Protein AF-A0A7C2LFP8-F1 (afdb_monomer_lite)

pLDDT: mean 80.82, std 14.02, range [36.81, 97.44]

Radius of gyration: 18.95 Å; chains: 1; bounding box: 45×58×47 Å

Secondary structure (DSSP, 8-state):
-EEEEEEEEETTEEEEEEEEEE-TTTHHHHHHHHHHHSSEEHHHHHHHEEEEEHHHH--S-GGGG-SS-EEESSHHHHHHHHHHHHHHHS-GGGHHHHHHHHHHHHHHHHHHHHHTTPPPPTT---------EETTEES-HHHHHHHHHSEEEEEETTEEEEE-SSEEEEEEEETTEEEEEEEEEEESSS-HHHHHHHHHTTT--HHHHHHHHHHHHHHHHHTT-HHHHHHHHHHHHHHHTT-

Sequence (243 aa):
MKAAFVELRGRECSRSWHIVAVDDARWPRFKRVARRWGSVPYRLAEESGILLKWSDVSRAPLWACADGPMLFESVRELAEWVEERLRRIYRPTNAWRVASRMRTLGKELSKLVYVYGEPPFPGAEYDPVLVEHYNGRWRYDWCRQALSKGRLIARRGLVEVYELRGSHAILLRSEGAPSWGTAYFILKAAEPTDIAKQVGGRGLDLHSFQAAVSSGARALRSAGRPSLAERLERLAAAVAILA

Structure (mmCIF, N/CA/C/O backbone):
data_AF-A0A7C2LFP8-F1
#
_entry.id   AF-A0A7C2LFP8-F1
#
loop_
_atom_site.group_PDB
_atom_site.id
_atom_site.type_symbol
_atom_site.label_atom_id
_atom_site.label_alt_id
_atom_site.label_comp_id
_atom_site.label_asym_id
_atom_site.label_entity_id
_atom_site.label_seq_id
_atom_site.pdbx_PDB_ins_code
_atom_site.Cartn_x
_atom_site.Cartn_y
_atom_site.Cartn_z
_atom_site.occupancy
_atom_site.B_iso_or_equiv
_atom_site.auth_seq_id
_atom_site.auth_comp_id
_atom_site.auth_asym_id
_atom_site.auth_atom_id
_atom_site.pdbx_PDB_model_num
ATOM 1 N N . MET A 1 1 ? 4.103 0.880 9.979 1.00 82.19 1 MET A N 1
ATOM 2 C CA . MET A 1 1 ? 2.706 0.431 9.820 1.00 82.19 1 MET A CA 1
ATOM 3 C C . MET A 1 1 ? 2.465 -0.834 10.614 1.00 82.19 1 MET A C 1
ATOM 5 O O . MET A 1 1 ? 3.279 -1.753 10.598 1.00 82.19 1 MET A O 1
ATOM 9 N N . LYS A 1 2 ? 1.323 -0.881 11.297 1.00 90.19 2 LYS A N 1
ATOM 10 C CA . LYS A 1 2 ? 0.878 -2.025 12.099 1.00 90.19 2 LYS A CA 1
ATOM 11 C C . LYS A 1 2 ? -0.090 -2.873 11.294 1.00 90.19 2 LYS A C 1
ATOM 13 O O . LYS A 1 2 ? -0.621 -2.417 10.280 1.00 90.19 2 LYS A O 1
ATOM 18 N N . ALA A 1 3 ? -0.329 -4.102 11.724 1.00 91.19 3 ALA A N 1
ATOM 19 C CA . ALA A 1 3 ? -1.224 -4.990 11.003 1.00 91.19 3 ALA A CA 1
ATOM 20 C C . ALA A 1 3 ? -2.144 -5.744 11.950 1.00 91.19 3 ALA A C 1
ATOM 22 O O . ALA A 1 3 ? -1.833 -5.964 13.118 1.00 91.19 3 ALA A O 1
ATOM 23 N N . ALA A 1 4 ? -3.304 -6.134 11.446 1.00 94.00 4 ALA A N 1
ATOM 24 C CA . ALA A 1 4 ? -4.264 -6.897 12.211 1.00 94.00 4 ALA A CA 1
ATOM 25 C C . ALA A 1 4 ? -5.015 -7.876 11.313 1.00 94.00 4 ALA A C 1
ATOM 27 O O . ALA A 1 4 ? -5.310 -7.561 10.163 1.00 94.00 4 ALA A O 1
ATOM 28 N N . PHE A 1 5 ? -5.356 -9.040 11.856 1.00 94.38 5 PHE A N 1
ATOM 29 C CA . PHE A 1 5 ? -6.318 -9.962 11.267 1.00 94.38 5 PHE A CA 1
ATOM 30 C C . PHE A 1 5 ? -7.547 -10.013 12.175 1.00 94.38 5 PHE A C 1
ATOM 32 O O . PHE A 1 5 ? -7.475 -10.502 13.304 1.00 94.38 5 PHE A O 1
ATOM 39 N N . VAL A 1 6 ? -8.653 -9.420 11.720 1.00 94.75 6 VAL A N 1
ATOM 40 C CA . VAL A 1 6 ? -9.819 -9.126 12.567 1.00 94.75 6 VAL A CA 1
ATOM 41 C C . VAL A 1 6 ? -11.136 -9.397 11.859 1.00 94.75 6 VAL A C 1
ATOM 43 O O . VAL A 1 6 ? -11.253 -9.254 10.642 1.00 94.75 6 VAL A O 1
ATOM 46 N N . GLU A 1 7 ? -12.159 -9.724 12.640 1.00 94.00 7 GLU A N 1
ATOM 47 C CA . GLU A 1 7 ? -13.542 -9.684 12.176 1.00 94.00 7 GLU A CA 1
ATOM 48 C C . GLU A 1 7 ? -14.025 -8.225 12.105 1.00 94.00 7 GLU A C 1
ATOM 50 O O . GLU A 1 7 ? -13.957 -7.486 13.097 1.00 94.00 7 GLU A O 1
ATOM 55 N N . LEU A 1 8 ? -14.548 -7.817 10.944 1.00 92.75 8 LEU A N 1
ATOM 56 C CA . LEU A 1 8 ? -15.231 -6.533 10.781 1.00 92.75 8 LEU A CA 1
ATOM 57 C C . LEU A 1 8 ? -16.746 -6.676 10.950 1.00 92.75 8 LEU A C 1
ATOM 59 O O . LEU A 1 8 ? -17.346 -7.669 10.529 1.00 92.75 8 LEU A O 1
ATOM 63 N N . ARG A 1 9 ? -17.370 -5.655 11.550 1.00 88.00 9 ARG A N 1
ATOM 64 C CA . ARG A 1 9 ? -18.827 -5.563 11.754 1.00 88.00 9 ARG A CA 1
ATOM 65 C C . ARG A 1 9 ? -19.364 -4.198 11.319 1.00 88.00 9 ARG A C 1
ATOM 67 O O . ARG A 1 9 ? -18.728 -3.178 11.568 1.00 88.00 9 ARG A O 1
ATOM 74 N N . GLY A 1 10 ? -20.547 -4.161 10.713 1.00 81.62 10 GLY A N 1
ATOM 75 C CA . GLY A 1 10 ? -21.217 -2.920 10.309 1.00 81.62 10 GLY A CA 1
ATOM 76 C C . GLY A 1 10 ? -22.402 -3.193 9.389 1.00 81.62 10 GLY A C 1
ATOM 77 O O . GLY A 1 10 ? -22.590 -4.326 8.953 1.00 81.62 10 GLY A O 1
ATOM 78 N N . ARG A 1 11 ? -23.199 -2.166 9.072 1.00 74.94 11 ARG A N 1
ATOM 79 C CA . ARG A 1 11 ? -24.269 -2.298 8.061 1.00 74.94 11 ARG A CA 1
ATOM 80 C C . ARG A 1 11 ? -23.681 -2.481 6.660 1.00 74.94 11 ARG A C 1
ATOM 82 O O . ARG A 1 11 ? -24.285 -3.121 5.813 1.00 74.94 11 ARG A O 1
ATOM 89 N N . GLU A 1 12 ? -22.483 -1.946 6.460 1.00 74.69 12 GLU A N 1
ATOM 90 C CA . GLU A 1 12 ? -21.719 -1.938 5.217 1.00 74.69 12 GLU A CA 1
ATOM 91 C C . GLU A 1 12 ? -20.950 -3.253 4.971 1.00 74.69 12 GLU A C 1
ATOM 93 O O . GLU A 1 12 ? -20.389 -3.451 3.898 1.00 74.69 12 GLU A O 1
ATOM 98 N N . CYS A 1 13 ? -20.909 -4.165 5.952 1.00 68.44 13 CYS A N 1
ATOM 99 C CA . CYS A 1 13 ? -20.119 -5.393 5.886 1.00 68.44 13 CYS A CA 1
ATOM 100 C C . CYS A 1 13 ? -20.804 -6.537 6.647 1.00 68.44 13 CYS A C 1
ATOM 102 O O . CYS A 1 13 ? -20.888 -6.516 7.877 1.00 68.44 13 CYS A O 1
ATOM 104 N N . SER A 1 14 ? -21.207 -7.596 5.933 1.00 70.38 14 SER A N 1
ATOM 105 C CA . SER A 1 14 ? -21.519 -8.887 6.562 1.00 70.38 14 SER A CA 1
ATOM 106 C C . SER A 1 14 ? -20.301 -9.366 7.357 1.00 70.38 14 SER A C 1
ATOM 108 O O . SER A 1 14 ? -19.183 -9.245 6.847 1.00 70.38 14 SER A O 1
ATOM 110 N N . ARG A 1 15 ? -20.495 -9.915 8.566 1.00 78.19 15 ARG A N 1
ATOM 111 C CA . ARG A 1 15 ? -19.412 -10.448 9.419 1.00 78.19 15 ARG A CA 1
ATOM 112 C C . ARG A 1 15 ? -18.373 -11.204 8.588 1.00 78.19 15 ARG A C 1
ATOM 114 O O . ARG A 1 15 ? -18.675 -12.244 8.006 1.00 78.19 15 ARG A O 1
ATOM 121 N N . SER A 1 16 ? -17.174 -10.639 8.470 1.00 87.81 16 SER A N 1
ATOM 122 C CA . SER A 1 16 ? -16.111 -11.220 7.652 1.00 87.81 16 SER A CA 1
ATOM 123 C C . SER A 1 16 ? -14.725 -10.807 8.127 1.00 87.81 16 SER A C 1
ATOM 125 O O . SER A 1 16 ? -14.520 -9.738 8.711 1.00 87.81 16 SER A O 1
ATOM 127 N N . TRP A 1 17 ? -13.771 -11.702 7.887 1.00 91.81 17 TRP A N 1
ATOM 128 C CA . TRP A 1 17 ? -12.396 -11.573 8.344 1.00 91.81 17 TRP A CA 1
ATOM 129 C C . TRP A 1 17 ? -11.554 -10.791 7.354 1.00 91.81 17 TRP A C 1
ATOM 131 O O . TRP A 1 17 ? -11.583 -11.050 6.147 1.00 91.81 17 TRP A O 1
ATOM 141 N N . HIS A 1 18 ? -10.797 -9.846 7.892 1.00 92.00 18 HIS A N 1
ATOM 142 C CA . HIS A 1 18 ? -9.991 -8.926 7.120 1.00 92.00 18 HIS A CA 1
ATOM 143 C C . HIS A 1 18 ? -8.575 -8.852 7.657 1.00 92.00 18 HIS A C 1
ATOM 145 O O . HIS A 1 18 ? -8.349 -8.879 8.867 1.00 92.00 18 HIS A O 1
ATOM 151 N N . ILE A 1 19 ? -7.642 -8.678 6.732 1.00 90.62 19 ILE A N 1
ATOM 152 C CA . ILE A 1 19 ? -6.352 -8.080 7.028 1.00 90.62 19 ILE A CA 1
ATOM 153 C C . ILE A 1 19 ? -6.541 -6.565 6.996 1.00 90.62 19 ILE A C 1
ATOM 155 O O . ILE A 1 19 ? -7.068 -6.016 6.028 1.00 90.62 19 ILE A O 1
ATOM 159 N N . VAL A 1 20 ? -6.105 -5.897 8.056 1.00 90.50 20 VAL A N 1
ATOM 160 C CA . VAL A 1 20 ? -6.108 -4.441 8.165 1.00 90.50 20 VAL A CA 1
ATOM 161 C C . VAL A 1 20 ? -4.684 -3.979 8.384 1.00 90.50 20 VAL A C 1
ATOM 163 O O . VAL A 1 20 ? -4.057 -4.339 9.379 1.00 90.50 20 VAL A O 1
ATOM 166 N N . ALA A 1 21 ? -4.182 -3.163 7.469 1.00 87.81 21 ALA A N 1
ATOM 167 C CA . ALA A 1 21 ? -2.892 -2.515 7.617 1.00 87.81 21 ALA A CA 1
ATOM 168 C C . ALA A 1 21 ? -3.138 -1.101 8.165 1.00 87.81 21 ALA A C 1
ATOM 170 O O . ALA A 1 21 ? -3.719 -0.255 7.484 1.00 87.81 21 ALA A O 1
ATOM 171 N N . VAL A 1 22 ? -2.786 -0.888 9.433 1.00 88.81 22 VAL A N 1
ATOM 172 C CA . VAL A 1 22 ? -3.196 0.257 10.255 1.00 88.81 22 VAL A CA 1
ATOM 173 C C . VAL A 1 22 ? -2.069 1.280 10.347 1.00 88.81 22 VAL A C 1
ATOM 175 O O . VAL A 1 22 ? -0.913 0.938 10.615 1.00 88.81 22 VAL A O 1
ATOM 178 N N . ASP A 1 23 ? -2.422 2.551 10.170 1.00 84.94 23 ASP A N 1
ATOM 179 C CA . ASP A 1 23 ? -1.502 3.660 10.408 1.00 84.94 23 ASP A CA 1
ATOM 180 C C . ASP A 1 23 ? -1.085 3.711 11.891 1.00 84.94 23 ASP A C 1
ATOM 182 O O . ASP A 1 23 ? -1.933 3.620 12.783 1.00 84.94 23 ASP A O 1
ATOM 186 N N . ASP A 1 24 ? 0.210 3.897 12.167 1.00 85.94 24 ASP A N 1
ATOM 187 C CA . ASP A 1 24 ? 0.744 3.923 13.537 1.00 85.94 24 ASP A CA 1
ATOM 188 C C . ASP A 1 24 ? 0.039 4.952 14.444 1.00 85.94 24 ASP A C 1
ATOM 190 O O . ASP A 1 24 ? -0.202 4.671 15.616 1.00 85.94 24 ASP A O 1
ATOM 194 N N . ALA A 1 25 ? -0.366 6.111 13.911 1.00 88.12 25 ALA A N 1
ATOM 195 C CA . ALA A 1 25 ? -1.084 7.140 14.665 1.00 88.12 25 ALA A CA 1
ATOM 196 C C . ALA A 1 25 ? -2.493 6.683 15.076 1.00 88.12 25 ALA A C 1
ATOM 198 O O . ALA A 1 25 ? -3.032 7.115 16.095 1.00 88.12 25 ALA A O 1
ATOM 199 N N . ARG A 1 26 ? -3.100 5.782 14.296 1.00 91.50 26 ARG A N 1
ATOM 200 C CA . ARG A 1 26 ? -4.442 5.235 14.546 1.00 91.50 26 ARG A CA 1
ATOM 201 C C . ARG A 1 26 ? -4.398 3.899 15.296 1.00 91.50 26 ARG A C 1
ATOM 203 O O . ARG A 1 26 ? -5.435 3.455 15.803 1.00 91.50 26 ARG A O 1
ATOM 210 N N . TRP A 1 27 ? -3.217 3.289 15.432 1.00 94.56 27 TRP A N 1
ATOM 211 C CA . TRP A 1 27 ? -3.016 1.997 16.088 1.00 94.56 27 TRP A CA 1
ATOM 212 C C . TRP A 1 27 ? -3.504 1.939 17.540 1.00 94.56 27 TRP A C 1
ATOM 214 O O . TRP A 1 27 ? -4.234 0.997 17.857 1.00 94.56 27 TRP A O 1
ATOM 224 N N . PRO A 1 28 ? -3.220 2.919 18.429 1.00 96.25 28 PRO A N 1
ATOM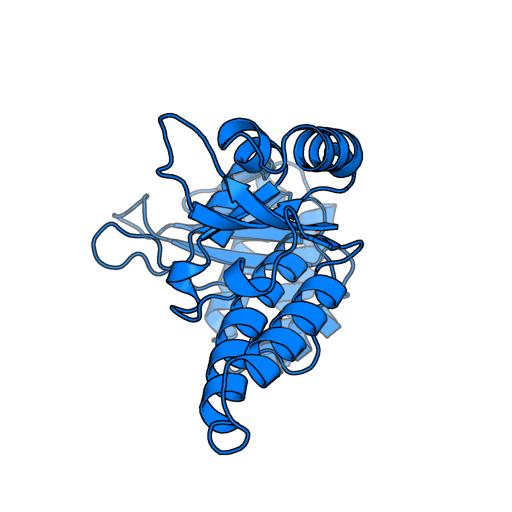 225 C CA . PRO A 1 28 ? -3.638 2.822 19.830 1.00 96.25 28 PRO A CA 1
ATOM 226 C C . PRO A 1 28 ? -5.159 2.715 19.996 1.00 96.25 28 PRO A C 1
ATOM 228 O O . PRO A 1 28 ? -5.654 1.901 20.782 1.00 96.25 28 PRO A O 1
ATOM 231 N N . ARG A 1 29 ? -5.918 3.502 19.220 1.00 96.12 29 ARG A N 1
ATOM 232 C CA . ARG A 1 29 ? -7.388 3.464 19.221 1.00 96.12 29 ARG A CA 1
ATOM 233 C C . ARG A 1 29 ? -7.902 2.155 18.628 1.00 96.12 29 ARG A C 1
ATOM 235 O O . ARG A 1 29 ? -8.769 1.525 19.231 1.00 96.12 29 ARG A O 1
ATOM 242 N N . PHE A 1 30 ? -7.350 1.737 17.489 1.00 96.69 30 PHE A N 1
ATOM 243 C CA . PHE A 1 30 ? -7.729 0.493 16.818 1.00 96.69 30 PHE A CA 1
ATOM 244 C C . PHE A 1 30 ? -7.527 -0.724 17.734 1.00 96.69 30 PHE A C 1
ATOM 246 O O . PHE A 1 30 ? -8.468 -1.476 17.984 1.00 96.69 30 PHE A O 1
ATOM 253 N N . LYS A 1 31 ? -6.330 -0.858 18.323 1.00 97.00 31 LYS A N 1
ATOM 254 C CA . LYS A 1 31 ? -5.946 -1.929 19.257 1.00 97.00 31 LYS A CA 1
ATOM 255 C C . LYS A 1 31 ? -6.870 -1.989 20.472 1.00 97.00 31 LYS A C 1
ATOM 257 O O . LYS A 1 31 ? -7.285 -3.076 20.870 1.00 97.00 31 LYS A O 1
ATOM 262 N N . ARG A 1 32 ? -7.239 -0.833 21.039 1.00 96.94 32 ARG A N 1
ATOM 263 C CA . ARG A 1 32 ? -8.169 -0.751 22.178 1.00 96.94 32 ARG A CA 1
ATOM 264 C C . ARG A 1 32 ? -9.561 -1.275 21.823 1.00 96.94 32 ARG A C 1
ATOM 266 O O . ARG A 1 32 ? -10.118 -2.059 22.587 1.00 96.94 32 ARG A O 1
ATOM 273 N N . VAL A 1 33 ? -10.117 -0.854 20.685 1.00 96.12 33 VAL A N 1
ATOM 274 C CA . VAL A 1 33 ? -11.457 -1.281 20.246 1.00 96.12 33 VAL A CA 1
ATOM 275 C C . VAL A 1 33 ? -11.470 -2.767 19.903 1.00 96.12 33 VAL A C 1
ATOM 277 O O . VAL A 1 33 ? -12.322 -3.488 20.417 1.00 96.12 33 VAL A O 1
ATOM 280 N N . ALA A 1 34 ? -10.485 -3.230 19.127 1.00 95.19 34 ALA A N 1
ATOM 281 C CA . ALA A 1 34 ? -10.348 -4.635 18.762 1.00 95.19 34 ALA A CA 1
ATOM 282 C C . ALA A 1 34 ? -10.331 -5.534 20.008 1.00 95.19 34 ALA A C 1
ATOM 284 O O . ALA A 1 34 ? -11.145 -6.446 20.122 1.00 95.19 34 ALA A O 1
ATOM 285 N N . ARG A 1 35 ? -9.476 -5.223 20.994 1.00 94.94 35 ARG A N 1
ATOM 286 C CA . ARG A 1 35 ? -9.385 -5.995 22.245 1.00 94.94 35 ARG A CA 1
ATOM 287 C C . ARG A 1 35 ? -10.673 -5.975 23.061 1.00 94.94 35 ARG A C 1
ATOM 289 O O . ARG A 1 35 ? -11.061 -7.005 23.593 1.00 94.94 35 ARG A O 1
ATOM 296 N N . ARG A 1 36 ? -11.335 -4.818 23.168 1.00 94.69 36 ARG A N 1
ATOM 297 C CA . ARG A 1 36 ? -12.545 -4.680 23.990 1.00 94.69 36 ARG A CA 1
ATOM 298 C C . ARG A 1 36 ? -13.720 -5.474 23.422 1.00 94.69 36 ARG A C 1
ATOM 300 O O . ARG A 1 36 ? -14.533 -5.969 24.192 1.00 94.69 36 ARG A O 1
ATOM 307 N N . TRP A 1 37 ? -13.868 -5.517 22.098 1.00 91.62 37 TRP A N 1
ATOM 308 C CA . TRP A 1 37 ? -15.088 -6.017 21.445 1.00 91.62 37 TRP A CA 1
ATOM 309 C C . TRP A 1 37 ? -14.897 -7.340 20.698 1.00 91.62 37 TRP A C 1
ATOM 311 O O . TRP A 1 37 ? -15.853 -7.848 20.108 1.00 91.62 37 TRP A O 1
ATOM 321 N N . GLY A 1 38 ? -13.670 -7.869 20.649 1.00 91.50 38 GLY A N 1
ATOM 322 C CA . GLY A 1 38 ? -13.330 -9.057 19.859 1.00 91.50 38 GLY A CA 1
ATOM 323 C C . GLY A 1 38 ? -13.520 -8.873 18.346 1.00 91.50 38 GLY A C 1
ATOM 324 O O . GLY A 1 38 ? -13.459 -9.835 17.591 1.00 91.50 38 GLY A O 1
ATOM 325 N N . SER A 1 39 ? -13.789 -7.646 17.897 1.00 92.81 39 SER A N 1
ATOM 326 C CA . SER A 1 39 ? -14.109 -7.271 16.518 1.00 92.81 39 SER A CA 1
ATOM 327 C C . SER A 1 39 ? -13.895 -5.767 16.332 1.00 92.81 39 SER A C 1
ATOM 329 O O . SER A 1 39 ? -13.715 -5.033 17.309 1.00 92.81 39 SER A O 1
ATOM 331 N N . VAL A 1 40 ? -13.909 -5.295 15.084 1.00 94.56 40 VAL A N 1
ATOM 332 C CA . VAL A 1 40 ? -13.715 -3.874 14.759 1.00 94.56 40 VAL A CA 1
ATOM 333 C C . VAL A 1 40 ? -14.877 -3.355 13.901 1.00 94.56 40 VAL A C 1
ATOM 335 O O . VAL A 1 40 ? -15.248 -4.000 12.919 1.00 94.56 40 VAL A O 1
ATOM 338 N N . PRO A 1 41 ? -15.469 -2.188 14.223 1.00 93.56 41 PRO A N 1
ATOM 339 C CA . PRO A 1 41 ? -16.432 -1.541 13.338 1.00 93.56 41 PRO A CA 1
ATOM 340 C C . PRO A 1 41 ? -15.815 -1.238 11.968 1.00 93.56 41 PRO A C 1
ATOM 342 O O . PRO A 1 41 ? -14.715 -0.691 11.908 1.00 93.56 41 PRO A O 1
ATOM 345 N N . TYR A 1 42 ? -16.531 -1.530 10.879 1.00 91.81 42 TYR A N 1
ATOM 346 C CA . TYR A 1 42 ? -16.030 -1.341 9.511 1.00 91.81 42 TYR A CA 1
ATOM 347 C C . TYR A 1 42 ? -15.500 0.081 9.286 1.00 91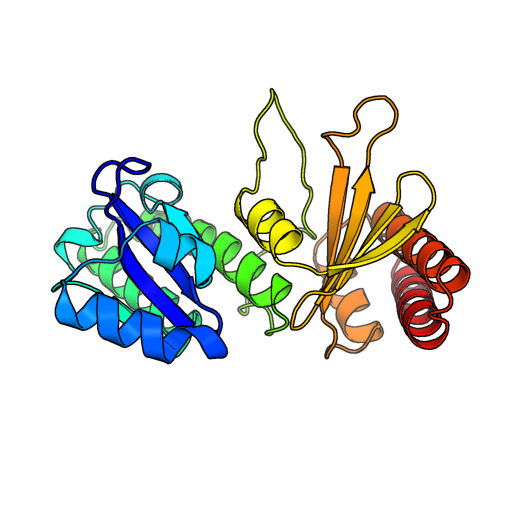.81 42 TYR A C 1
ATOM 349 O O . TYR A 1 42 ? -14.358 0.244 8.872 1.00 91.81 42 TYR A O 1
ATOM 357 N N . ARG A 1 43 ? -16.273 1.106 9.674 1.00 91.12 43 ARG A N 1
ATOM 358 C CA . ARG A 1 43 ? -15.861 2.515 9.547 1.00 91.12 43 ARG A CA 1
ATOM 359 C C . ARG A 1 43 ? -14.579 2.834 10.303 1.00 91.12 43 ARG A C 1
ATOM 361 O O . ARG A 1 43 ? -13.725 3.535 9.781 1.00 91.12 43 ARG A O 1
ATOM 368 N N . LEU A 1 44 ? -14.406 2.281 11.507 1.00 93.25 44 LEU A N 1
ATOM 369 C CA . LEU A 1 44 ? -13.162 2.470 12.252 1.00 93.25 44 LEU A CA 1
ATOM 370 C C . LEU A 1 44 ? -11.989 1.836 11.506 1.00 93.25 44 LEU A C 1
ATOM 372 O O . LEU A 1 44 ? -10.932 2.444 11.430 1.00 93.25 44 LEU A O 1
ATOM 376 N N . ALA A 1 45 ? -12.159 0.633 10.958 1.00 91.19 45 ALA A N 1
ATOM 377 C CA . ALA A 1 45 ? -11.102 -0.035 10.209 1.00 91.19 45 ALA A CA 1
ATOM 378 C C . ALA A 1 45 ? -10.752 0.725 8.917 1.00 91.19 45 ALA A C 1
ATOM 380 O O . ALA A 1 45 ? -9.573 0.955 8.645 1.00 91.19 45 ALA A O 1
ATOM 381 N N . GLU A 1 46 ? -11.768 1.168 8.176 1.00 88.62 46 GLU A N 1
ATOM 382 C CA . GLU A 1 46 ? -11.633 1.972 6.960 1.00 88.62 46 GLU A CA 1
ATOM 383 C C . GLU A 1 46 ? -10.949 3.309 7.243 1.00 88.62 46 GLU A C 1
ATOM 385 O O . GLU A 1 46 ? -10.055 3.720 6.512 1.00 88.62 46 GLU A O 1
ATOM 390 N N . GLU A 1 47 ? -11.290 3.975 8.341 1.00 89.31 47 GLU A N 1
ATOM 391 C CA . GLU A 1 47 ? -10.595 5.174 8.793 1.00 89.31 47 GLU A CA 1
ATOM 392 C C . GLU A 1 47 ? -9.149 4.852 9.204 1.00 89.31 47 GLU A C 1
ATOM 394 O O . GLU A 1 47 ? -8.217 5.575 8.852 1.00 89.31 47 GLU A O 1
ATOM 399 N N . SER A 1 48 ? -8.942 3.776 9.961 1.00 89.50 48 SER A N 1
ATOM 400 C CA . SER A 1 48 ? -7.658 3.403 10.560 1.00 89.50 48 SER A CA 1
ATOM 401 C C . SER A 1 48 ? -6.591 2.971 9.563 1.00 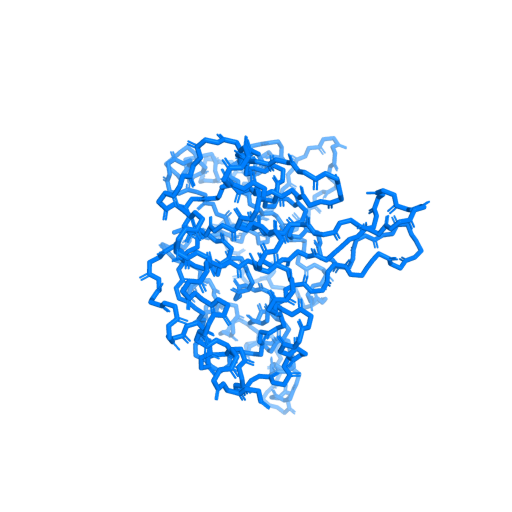89.50 48 SER A C 1
ATOM 403 O O . SER A 1 48 ? -5.403 3.136 9.847 1.00 89.50 48 SER A O 1
ATOM 405 N N . GLY A 1 49 ? -6.985 2.411 8.424 1.00 86.81 49 GLY A N 1
ATOM 406 C CA . GLY A 1 49 ? -6.040 1.726 7.559 1.00 86.81 49 GLY A CA 1
ATOM 407 C C . GLY A 1 49 ? -6.626 1.294 6.227 1.00 86.81 49 GLY A C 1
ATOM 408 O O . GLY A 1 49 ? -7.658 1.800 5.793 1.00 86.81 49 GLY A O 1
ATOM 409 N N . ILE A 1 50 ? -5.925 0.379 5.569 1.00 84.69 50 ILE A N 1
ATOM 410 C CA . ILE A 1 50 ? -6.370 -0.264 4.330 1.00 84.69 50 ILE A CA 1
ATOM 411 C C . ILE A 1 50 ? -6.858 -1.672 4.652 1.00 84.69 50 ILE A C 1
ATOM 413 O O . ILE A 1 50 ? -6.265 -2.365 5.483 1.00 84.69 50 ILE A O 1
ATOM 417 N N . LEU A 1 51 ? -7.942 -2.076 3.994 1.00 87.94 51 LEU A N 1
ATOM 418 C CA . LEU A 1 51 ? -8.669 -3.313 4.253 1.00 87.94 51 LEU A CA 1
ATOM 419 C C . LEU A 1 51 ? -8.487 -4.310 3.112 1.00 87.94 51 LEU A C 1
ATOM 421 O O . LEU A 1 51 ? -8.643 -3.951 1.944 1.00 87.94 51 LEU A O 1
ATOM 425 N N . LEU A 1 52 ? -8.231 -5.573 3.451 1.00 84.69 52 LEU A N 1
ATOM 426 C CA . LEU A 1 52 ? -8.363 -6.723 2.554 1.00 84.69 52 LEU A CA 1
ATOM 427 C C . LEU A 1 52 ? -9.237 -7.766 3.171 1.00 84.69 52 LEU A C 1
ATOM 429 O O . LEU A 1 52 ? -8.952 -8.273 4.256 1.00 84.69 52 LEU A O 1
ATOM 433 N N . LYS A 1 53 ? -10.261 -8.142 2.427 1.00 87.25 53 LYS A N 1
ATOM 434 C CA . LYS A 1 53 ? -11.084 -9.268 2.797 1.00 87.25 53 LYS A CA 1
ATOM 435 C C . LYS A 1 53 ? -10.288 -10.544 2.567 1.00 87.25 53 LYS A C 1
ATOM 437 O O . LYS A 1 53 ? -9.771 -10.794 1.483 1.00 87.25 53 LYS A O 1
ATOM 442 N N . TRP A 1 54 ? -10.196 -11.382 3.593 1.00 87.38 54 TRP A N 1
ATOM 443 C CA . TRP A 1 54 ? -9.387 -12.599 3.529 1.00 87.38 54 TRP A CA 1
ATOM 444 C C . TRP A 1 54 ? -9.803 -13.538 2.390 1.00 87.38 54 TRP A C 1
ATOM 446 O O . TRP A 1 54 ? -8.951 -14.160 1.757 1.00 87.38 54 TRP A O 1
ATOM 456 N N . SER A 1 55 ? -11.103 -13.579 2.082 1.00 85.62 55 SER A N 1
ATOM 457 C CA . SER A 1 55 ? -11.653 -14.381 0.986 1.00 85.62 55 SER A CA 1
ATOM 458 C C . SER A 1 55 ? -11.071 -14.045 -0.385 1.00 85.62 55 SER A C 1
ATOM 460 O O . SER A 1 55 ? -11.116 -14.897 -1.271 1.00 85.62 55 SER A O 1
ATOM 462 N N . ASP A 1 56 ? -10.530 -12.839 -0.552 1.00 79.06 56 ASP A N 1
ATOM 463 C CA . ASP A 1 56 ? -9.953 -12.378 -1.814 1.00 79.06 56 ASP A CA 1
ATOM 464 C C . ASP A 1 56 ? -8.545 -12.963 -2.015 1.00 79.06 56 ASP A C 1
ATOM 466 O O . ASP A 1 56 ? -8.086 -13.133 -3.141 1.00 79.06 56 ASP A O 1
ATOM 470 N N . VAL A 1 57 ? -7.885 -13.369 -0.924 1.00 77.50 57 VAL A N 1
ATOM 471 C CA . VAL A 1 57 ? -6.584 -14.058 -0.938 1.00 77.50 57 VAL A CA 1
ATOM 472 C C . VAL A 1 57 ? -6.761 -15.575 -0.912 1.00 77.50 57 VAL A C 1
ATOM 474 O O . VAL A 1 57 ? -6.088 -16.327 -1.632 1.00 77.50 57 VAL A O 1
ATOM 477 N N . SER A 1 58 ? -7.639 -16.061 -0.033 1.00 80.31 58 SER A N 1
ATOM 478 C CA . SER A 1 58 ? -7.749 -17.482 0.273 1.00 80.31 58 SER A CA 1
ATOM 479 C C . SER A 1 58 ? -9.111 -17.848 0.856 1.00 80.31 58 SER A C 1
ATOM 481 O O . SER A 1 58 ? -9.681 -17.139 1.678 1.00 80.31 58 SER A O 1
ATOM 483 N N . ARG A 1 59 ? -9.595 -19.041 0.497 1.00 83.25 59 ARG A N 1
ATOM 484 C CA . ARG A 1 59 ? -10.751 -19.676 1.151 1.00 83.25 59 ARG A CA 1
ATOM 485 C C . ARG A 1 59 ? -10.368 -20.491 2.391 1.00 83.25 59 ARG A C 1
ATOM 487 O O . ARG A 1 59 ? -11.245 -21.070 3.022 1.00 83.25 59 ARG A O 1
ATOM 494 N N . ALA A 1 60 ? -9.077 -20.574 2.727 1.00 83.75 60 ALA A N 1
ATOM 495 C CA . ALA A 1 60 ? -8.628 -21.293 3.917 1.00 83.75 60 ALA A CA 1
ATOM 496 C C . ALA A 1 60 ? -9.271 -20.685 5.176 1.00 83.75 60 ALA A C 1
ATOM 498 O O . ALA A 1 60 ? -9.322 -19.456 5.281 1.00 83.75 60 ALA A O 1
ATOM 499 N N . PRO A 1 61 ? -9.725 -21.494 6.144 1.00 86.69 61 PRO A N 1
ATOM 500 C CA . PRO A 1 61 ? -10.385 -21.002 7.347 1.00 86.69 61 PRO A CA 1
ATOM 501 C C . PRO A 1 61 ? -9.362 -20.474 8.360 1.00 86.69 61 PRO A C 1
ATOM 503 O O . PRO A 1 61 ? -9.256 -20.978 9.469 1.00 86.69 61 PRO A O 1
ATOM 506 N N . LEU A 1 62 ? -8.586 -19.452 7.990 1.00 85.81 62 LEU A N 1
ATOM 507 C CA . LEU A 1 62 ? -7.566 -18.853 8.860 1.00 85.81 62 LEU A CA 1
ATOM 508 C C . LEU A 1 62 ? -8.165 -18.348 10.185 1.00 85.81 62 LEU A C 1
ATOM 510 O O . LEU A 1 62 ? -7.518 -18.388 11.224 1.00 85.81 62 LEU A O 1
ATOM 514 N N . TRP A 1 63 ? -9.435 -17.940 10.140 1.00 84.50 63 TRP A N 1
ATOM 515 C CA . TRP A 1 63 ? -10.246 -17.572 11.298 1.00 84.50 63 TRP A CA 1
ATOM 516 C C . TRP A 1 63 ? -10.411 -18.696 12.324 1.00 84.50 63 TRP A C 1
ATOM 518 O O . TRP A 1 63 ? -10.545 -18.405 13.503 1.00 84.50 63 TRP A O 1
ATOM 528 N N . ALA A 1 64 ? -10.360 -19.967 11.913 1.00 84.69 64 ALA A N 1
ATOM 529 C CA . ALA A 1 64 ? -10.432 -21.102 12.836 1.00 84.69 64 ALA A CA 1
ATOM 530 C C . ALA A 1 64 ? -9.155 -21.241 13.679 1.00 84.69 64 ALA A C 1
ATOM 532 O O . ALA A 1 64 ? -9.127 -21.988 14.649 1.00 84.69 64 ALA A O 1
ATOM 533 N N . CYS A 1 65 ? -8.088 -20.536 13.297 1.00 81.88 65 CYS A N 1
ATOM 534 C CA . CYS A 1 65 ? -6.835 -20.466 14.036 1.00 81.88 65 CYS A CA 1
ATOM 535 C C . CYS A 1 65 ? -6.674 -19.158 14.824 1.00 81.88 65 CYS A C 1
ATOM 537 O O . CYS A 1 65 ? -5.594 -18.931 15.372 1.00 81.88 65 CYS A O 1
ATOM 539 N N . ALA A 1 66 ? -7.681 -18.279 14.812 1.00 81.75 66 ALA A N 1
ATOM 540 C CA . ALA A 1 66 ? -7.637 -16.979 15.463 1.00 81.75 66 ALA A CA 1
ATOM 541 C C . ALA A 1 66 ? -8.452 -17.005 16.763 1.00 81.75 66 ALA A C 1
ATOM 543 O O . ALA A 1 66 ? -9.670 -17.173 16.733 1.00 81.75 66 ALA A O 1
ATOM 544 N N . ASP A 1 67 ? -7.792 -16.755 17.893 1.00 81.25 67 ASP A N 1
ATOM 545 C CA . ASP A 1 67 ? -8.435 -16.618 19.205 1.00 81.25 67 ASP A CA 1
ATOM 546 C C . ASP A 1 67 ? -8.875 -15.160 19.426 1.00 81.25 67 ASP A C 1
ATOM 548 O O . ASP A 1 67 ? -8.412 -14.449 20.319 1.00 81.25 67 ASP A O 1
ATOM 552 N N . GLY A 1 68 ? -9.748 -14.686 18.533 1.00 87.50 68 GLY A N 1
ATOM 553 C CA . GLY A 1 68 ? -10.166 -13.287 18.449 1.00 87.50 68 GLY A CA 1
ATOM 554 C C . GLY A 1 68 ? -9.277 -12.432 17.530 1.00 87.50 68 GLY A C 1
ATOM 555 O O . GLY A 1 68 ? -8.664 -12.947 16.593 1.00 87.50 68 GLY A O 1
ATOM 556 N N . PRO A 1 69 ? -9.249 -11.100 17.728 1.00 92.75 69 PRO A N 1
ATOM 557 C CA . PRO A 1 69 ? -8.438 -10.184 16.931 1.00 92.75 69 PRO A CA 1
ATOM 558 C C . PRO A 1 69 ? -6.941 -10.454 17.081 1.00 92.75 69 PRO A C 1
ATOM 560 O O . PRO A 1 69 ? -6.372 -10.260 18.156 1.00 92.75 69 PRO A O 1
ATOM 563 N N . MET A 1 70 ? -6.287 -10.803 15.978 1.00 96.06 70 MET A N 1
ATOM 564 C CA . MET A 1 70 ? -4.837 -10.966 15.942 1.00 96.06 70 MET A CA 1
ATOM 565 C C . MET A 1 70 ? -4.201 -9.621 15.598 1.00 96.06 70 MET A C 1
ATOM 567 O O . MET A 1 70 ? -4.523 -9.026 14.569 1.00 96.06 70 MET A O 1
ATOM 571 N N . LEU A 1 71 ? -3.334 -9.114 16.472 1.00 95.75 71 LEU A N 1
ATOM 572 C CA . LEU A 1 71 ? -2.753 -7.774 16.381 1.00 95.75 71 LEU A CA 1
ATOM 573 C C . LEU A 1 71 ? -1.231 -7.885 16.312 1.00 95.75 71 LEU A C 1
ATOM 575 O O . LEU A 1 71 ? -0.630 -8.486 17.197 1.00 95.75 71 LEU A O 1
ATOM 579 N N . PHE A 1 72 ? -0.633 -7.271 15.298 1.00 93.81 72 PHE A N 1
ATOM 580 C CA . PHE A 1 72 ? 0.780 -7.414 14.962 1.00 93.81 72 PHE A CA 1
ATOM 581 C C . PHE A 1 72 ? 1.467 -6.054 14.968 1.00 93.81 72 PHE A C 1
ATOM 583 O O . PHE A 1 72 ? 0.911 -5.049 14.503 1.00 93.81 72 PHE A O 1
ATOM 590 N N . GLU A 1 73 ? 2.692 -6.015 15.486 1.00 91.31 73 GLU A N 1
ATOM 591 C CA . GLU A 1 73 ? 3.473 -4.786 15.566 1.00 91.31 73 GLU A CA 1
ATOM 592 C C . GLU A 1 73 ? 4.146 -4.434 14.229 1.00 91.31 73 GLU A C 1
ATOM 594 O O . GLU A 1 73 ? 4.689 -3.335 14.085 1.00 91.31 73 GLU A O 1
ATOM 599 N N . SER A 1 74 ? 4.021 -5.304 13.225 1.00 86.12 74 SER A N 1
ATOM 600 C CA . SER A 1 74 ? 4.413 -5.056 11.841 1.00 86.12 74 SER A CA 1
ATOM 601 C C . SER A 1 74 ? 3.588 -5.887 10.848 1.00 86.12 74 SER A C 1
ATOM 603 O O . SER A 1 74 ? 2.993 -6.910 11.191 1.00 86.12 74 SER A O 1
ATOM 605 N N . VAL A 1 75 ? 3.574 -5.472 9.577 1.00 80.94 75 VAL A N 1
ATOM 606 C CA . VAL A 1 75 ? 2.996 -6.276 8.479 1.00 80.94 75 VAL A CA 1
ATOM 607 C C . VAL A 1 75 ? 3.773 -7.585 8.274 1.00 80.94 75 VAL A C 1
ATOM 609 O O . VAL A 1 75 ? 3.204 -8.582 7.831 1.00 80.94 75 VAL A O 1
ATOM 612 N N . ARG A 1 76 ? 5.064 -7.601 8.627 1.00 78.56 76 ARG A N 1
ATOM 613 C CA . ARG A 1 76 ? 5.921 -8.790 8.560 1.00 78.56 76 ARG A CA 1
ATOM 614 C C . ARG A 1 76 ? 5.486 -9.865 9.545 1.00 78.56 76 ARG A C 1
ATOM 616 O O . ARG A 1 76 ? 5.262 -10.991 9.120 1.00 78.56 76 ARG A O 1
ATOM 623 N N . GLU A 1 77 ? 5.276 -9.498 10.804 1.00 87.81 77 GLU A N 1
ATOM 624 C CA . GLU A 1 77 ? 4.770 -10.425 11.824 1.00 87.81 77 GLU A CA 1
ATOM 625 C C . GLU A 1 77 ? 3.420 -11.038 11.426 1.00 87.81 77 GLU A C 1
ATOM 627 O O . GLU A 1 77 ? 3.199 -12.233 11.614 1.00 87.81 77 GLU A O 1
ATOM 632 N N . LEU A 1 78 ? 2.521 -10.245 10.823 1.00 88.81 78 LEU A N 1
ATOM 633 C CA . LEU A 1 78 ? 1.276 -10.775 10.260 1.00 88.81 78 LEU A CA 1
ATOM 634 C C . LEU A 1 78 ? 1.570 -11.829 9.184 1.00 88.81 78 LEU A C 1
ATOM 636 O O . LEU A 1 78 ? 0.962 -12.895 9.205 1.00 88.81 78 LEU A O 1
ATOM 640 N N . ALA A 1 79 ? 2.452 -11.532 8.226 1.00 82.94 79 ALA A N 1
ATOM 641 C CA . ALA A 1 79 ? 2.763 -12.444 7.126 1.00 82.94 79 ALA A CA 1
ATOM 642 C C . ALA A 1 79 ? 3.341 -13.775 7.634 1.00 82.94 79 ALA A C 1
ATOM 644 O O . ALA A 1 79 ? 2.890 -14.836 7.202 1.00 82.94 79 ALA A O 1
ATOM 645 N N . GLU A 1 80 ? 4.272 -13.711 8.588 1.00 84.56 80 GLU A N 1
ATOM 646 C CA . GLU A 1 80 ? 4.870 -14.876 9.249 1.00 84.56 80 GLU A CA 1
ATOM 647 C C . GLU A 1 80 ? 3.808 -15.709 9.979 1.00 84.56 80 GLU A C 1
ATOM 649 O O . GLU A 1 80 ? 3.739 -16.928 9.806 1.00 84.56 80 GLU A O 1
ATOM 654 N N . TRP A 1 81 ? 2.911 -15.055 10.725 1.00 90.31 81 TRP A N 1
ATOM 655 C CA . TRP A 1 81 ? 1.803 -15.736 11.390 1.00 90.31 81 TRP A CA 1
ATOM 656 C C . TRP A 1 81 ? 0.850 -16.402 10.390 1.00 90.31 81 TRP A C 1
ATOM 658 O O . TRP A 1 81 ? 0.469 -17.558 10.577 1.00 90.31 81 TRP A O 1
ATOM 668 N N . VAL A 1 82 ? 0.474 -15.715 9.304 1.00 88.19 82 VAL A N 1
ATOM 669 C CA . VAL A 1 82 ? -0.401 -16.294 8.272 1.00 88.19 82 VAL A CA 1
ATOM 670 C C . VAL A 1 82 ? 0.260 -17.515 7.637 1.00 88.19 82 VAL A C 1
ATOM 672 O O . VAL A 1 82 ? -0.403 -18.540 7.472 1.00 88.19 82 VAL A O 1
ATOM 675 N N . GLU A 1 83 ? 1.551 -17.440 7.311 1.00 84.50 83 GLU A N 1
ATOM 676 C CA . GLU A 1 83 ? 2.299 -18.570 6.762 1.00 84.50 83 GLU A CA 1
ATOM 677 C C . GLU A 1 83 ? 2.261 -19.777 7.694 1.00 84.50 83 GLU A C 1
ATOM 679 O O . GLU A 1 83 ? 1.902 -20.882 7.274 1.00 84.50 83 GLU A O 1
ATOM 684 N N . GLU A 1 84 ? 2.575 -19.555 8.969 1.00 87.62 84 GLU A N 1
ATOM 685 C CA . GLU A 1 84 ? 2.554 -20.589 9.992 1.00 87.62 84 GLU A CA 1
ATOM 686 C C . GLU A 1 84 ? 1.172 -21.255 10.079 1.00 87.62 84 GLU A C 1
ATOM 688 O O . GLU A 1 84 ? 1.064 -22.485 10.074 1.00 87.62 84 GLU A O 1
ATOM 693 N N . ARG A 1 85 ? 0.086 -20.469 10.098 1.00 89.31 85 ARG A N 1
ATOM 694 C CA . ARG A 1 85 ? -1.281 -21.014 10.168 1.00 89.31 85 ARG A CA 1
ATOM 695 C C . ARG A 1 85 ? -1.693 -21.733 8.896 1.00 89.31 85 ARG A C 1
ATOM 697 O O . ARG A 1 85 ? -2.298 -22.799 8.986 1.00 89.31 85 ARG A O 1
ATOM 704 N N . LEU A 1 86 ? -1.327 -21.232 7.719 1.00 85.00 86 LEU A N 1
ATOM 705 C CA . LEU A 1 86 ? -1.584 -21.936 6.464 1.00 85.00 86 LEU A CA 1
ATOM 706 C C . LEU A 1 86 ? -0.859 -23.285 6.409 1.00 85.00 86 LEU A C 1
ATOM 708 O O . LEU A 1 86 ? -1.460 -24.255 5.949 1.00 85.00 86 LEU A O 1
ATOM 712 N N . ARG A 1 87 ? 0.376 -23.379 6.920 1.00 83.19 87 ARG A N 1
ATOM 713 C CA . ARG A 1 87 ? 1.108 -24.655 7.043 1.00 83.19 87 ARG A CA 1
ATOM 714 C C . ARG A 1 87 ? 0.441 -25.639 8.005 1.00 83.19 87 ARG A C 1
ATOM 716 O O . ARG A 1 87 ? 0.576 -26.838 7.811 1.00 83.19 87 ARG A O 1
ATOM 723 N N . ARG A 1 88 ? -0.276 -25.156 9.025 1.00 83.75 88 ARG A N 1
ATOM 724 C CA . ARG A 1 88 ? -1.065 -26.013 9.930 1.00 83.75 88 ARG A CA 1
ATOM 725 C C . ARG A 1 88 ? -2.379 -26.474 9.290 1.00 83.75 88 ARG A C 1
ATOM 727 O O . ARG A 1 88 ? -2.775 -27.619 9.467 1.00 83.75 88 ARG A O 1
ATOM 734 N N . ILE A 1 89 ? -3.050 -25.590 8.548 1.00 83.06 89 ILE A N 1
ATOM 735 C CA . ILE A 1 89 ? -4.327 -25.882 7.873 1.00 83.06 89 ILE A CA 1
ATOM 736 C C . ILE A 1 89 ? -4.127 -26.857 6.707 1.00 83.06 89 ILE A C 1
ATOM 738 O O . ILE A 1 89 ? -4.911 -27.786 6.514 1.00 83.06 89 ILE A O 1
ATOM 742 N N . TYR A 1 90 ? -3.096 -26.636 5.895 1.00 79.94 90 TYR A N 1
ATOM 743 C CA . TYR A 1 90 ? -2.781 -27.499 4.767 1.00 79.94 90 TYR A CA 1
ATOM 744 C C . TYR A 1 90 ? -1.838 -28.622 5.207 1.00 79.94 90 TYR A C 1
ATOM 746 O O . TYR A 1 90 ? -0.790 -28.367 5.781 1.00 79.94 90 TYR A O 1
ATOM 754 N N . ARG A 1 91 ? -2.182 -29.879 4.891 1.00 73.50 91 ARG A N 1
ATOM 755 C CA . ARG A 1 91 ? -1.296 -31.034 5.139 1.00 73.50 91 ARG A CA 1
ATOM 756 C C . ARG A 1 91 ? 0.092 -30.846 4.488 1.00 73.50 91 ARG A C 1
ATOM 758 O O . ARG A 1 91 ? 0.161 -30.184 3.450 1.00 73.50 91 ARG A O 1
ATOM 765 N N . PRO A 1 92 ? 1.157 -31.510 4.990 1.00 63.22 92 PRO A N 1
ATOM 766 C CA . PRO A 1 92 ? 2.528 -31.379 4.471 1.00 63.22 92 PRO A CA 1
ATOM 767 C C . PRO A 1 92 ? 2.666 -31.608 2.957 1.00 63.22 92 PRO A C 1
ATOM 769 O O . PRO A 1 92 ? 3.470 -30.961 2.294 1.00 63.22 92 PRO A O 1
ATOM 772 N N . THR A 1 93 ? 1.821 -32.463 2.375 1.00 65.62 93 THR A N 1
ATOM 773 C CA . THR A 1 93 ? 1.786 -32.755 0.930 1.00 65.62 93 THR A CA 1
ATOM 774 C C . THR A 1 93 ? 1.280 -31.595 0.060 1.00 65.62 93 THR A C 1
ATOM 776 O O . THR A 1 93 ? 1.385 -31.642 -1.162 1.00 65.62 93 THR A O 1
ATOM 779 N N . ASN A 1 94 ? 0.754 -30.527 0.664 1.00 77.38 94 ASN A N 1
ATOM 780 C CA . ASN A 1 94 ? 0.217 -29.351 -0.021 1.00 77.38 94 ASN A CA 1
ATOM 781 C C . ASN A 1 94 ? 1.140 -28.124 0.084 1.00 77.38 94 ASN A C 1
ATOM 783 O O . ASN A 1 94 ? 0.662 -26.989 0.008 1.00 77.38 94 ASN A O 1
ATOM 787 N N . ALA A 1 95 ? 2.454 -28.329 0.225 1.00 72.81 95 ALA A N 1
ATOM 788 C CA . ALA A 1 95 ? 3.442 -27.247 0.291 1.00 72.81 95 ALA A CA 1
ATOM 789 C C . ALA A 1 95 ? 3.309 -26.245 -0.874 1.00 72.81 95 ALA A C 1
ATOM 791 O O . ALA A 1 95 ? 3.392 -25.037 -0.668 1.00 72.81 95 ALA A O 1
ATOM 792 N N . TRP A 1 96 ? 2.983 -26.723 -2.081 1.00 75.50 96 TRP A N 1
ATOM 793 C CA . TRP A 1 96 ? 2.735 -25.870 -3.249 1.00 75.50 96 TRP A CA 1
ATOM 794 C C . TRP A 1 96 ? 1.515 -24.944 -3.083 1.00 75.50 96 TRP A C 1
ATOM 796 O O . TRP A 1 96 ? 1.542 -23.805 -3.550 1.00 75.50 96 TRP A O 1
ATOM 806 N N . ARG A 1 97 ? 0.453 -25.383 -2.382 1.00 75.12 97 ARG A N 1
ATOM 807 C CA . ARG A 1 97 ? -0.720 -24.539 -2.080 1.00 75.12 97 ARG A CA 1
ATOM 808 C C . ARG A 1 97 ? -0.355 -23.452 -1.087 1.00 75.12 97 ARG A C 1
ATOM 810 O O . ARG A 1 97 ? -0.733 -22.304 -1.299 1.00 75.12 97 ARG A O 1
ATOM 817 N N . VAL A 1 98 ? 0.393 -23.800 -0.039 1.00 73.88 98 VAL A N 1
ATOM 818 C CA . VAL A 1 98 ? 0.916 -22.819 0.922 1.00 73.88 98 VAL A CA 1
ATOM 819 C C . VAL A 1 98 ? 1.773 -21.792 0.184 1.00 73.88 98 VAL A C 1
ATOM 821 O O . VAL A 1 98 ? 1.483 -20.603 0.266 1.00 73.88 98 VAL A O 1
ATOM 824 N N . ALA A 1 99 ? 2.740 -22.239 -0.622 1.00 72.31 99 ALA A N 1
ATOM 825 C CA . ALA A 1 99 ? 3.624 -21.366 -1.390 1.00 72.31 99 ALA A CA 1
ATOM 826 C C . ALA A 1 99 ? 2.861 -20.454 -2.368 1.00 72.31 99 ALA A C 1
ATOM 828 O O . ALA A 1 99 ? 3.150 -19.265 -2.455 1.00 72.31 99 ALA A O 1
ATOM 829 N N . SER A 1 100 ? 1.846 -20.970 -3.068 1.00 77.19 100 SER A N 1
ATOM 830 C CA . SER A 1 100 ? 0.997 -20.176 -3.970 1.00 77.19 100 SER A CA 1
ATOM 831 C C . SER A 1 100 ? 0.212 -19.084 -3.227 1.00 77.19 100 SER A C 1
ATOM 833 O O . SER A 1 100 ? 0.161 -17.930 -3.668 1.00 77.19 100 SER A O 1
ATOM 835 N N . ARG A 1 101 ? -0.362 -19.410 -2.061 1.00 77.00 101 ARG A N 1
ATOM 836 C CA . ARG A 1 101 ? -1.108 -18.446 -1.236 1.00 77.00 101 ARG A CA 1
ATOM 837 C C . ARG A 1 101 ? -0.189 -17.428 -0.580 1.00 77.00 101 ARG A C 1
ATOM 839 O O . ARG A 1 101 ? -0.518 -16.249 -0.601 1.00 77.00 101 ARG A O 1
ATOM 846 N N . MET A 1 102 ? 0.969 -17.854 -0.083 1.00 76.75 102 MET A N 1
ATOM 847 C CA . MET A 1 102 ? 1.987 -16.956 0.458 1.00 76.75 102 MET A CA 1
ATOM 848 C C . MET A 1 102 ? 2.582 -16.050 -0.609 1.00 76.75 102 MET A C 1
ATOM 850 O O . MET A 1 102 ? 2.818 -14.884 -0.331 1.00 76.75 102 MET A O 1
ATOM 854 N N . ARG A 1 103 ? 2.731 -16.520 -1.852 1.00 72.50 103 ARG A N 1
ATOM 855 C CA . ARG A 1 103 ? 3.111 -15.653 -2.972 1.00 72.50 103 ARG A CA 1
ATOM 856 C C . ARG A 1 103 ? 2.043 -14.598 -3.241 1.00 72.50 103 ARG A C 1
ATOM 858 O O . ARG A 1 103 ? 2.379 -13.436 -3.411 1.00 72.50 103 ARG A O 1
ATOM 865 N N . THR A 1 104 ? 0.767 -14.982 -3.241 1.00 74.62 104 THR A N 1
ATOM 866 C CA . THR A 1 104 ? -0.353 -14.046 -3.452 1.00 74.62 104 THR A CA 1
ATOM 867 C C . THR A 1 104 ? -0.439 -13.021 -2.321 1.00 74.62 104 THR A C 1
ATOM 869 O O . THR A 1 104 ? -0.427 -11.823 -2.571 1.00 74.62 104 THR A O 1
ATOM 872 N N . LEU A 1 105 ? -0.448 -13.478 -1.068 1.00 74.88 105 LEU A N 1
ATOM 873 C CA . LEU A 1 105 ? -0.468 -12.608 0.105 1.00 74.88 105 LEU A CA 1
ATOM 874 C C . LEU A 1 105 ? 0.778 -11.727 0.177 1.00 74.88 105 LEU A C 1
ATOM 876 O O . LEU A 1 105 ? 0.670 -10.541 0.453 1.00 74.88 105 LEU A O 1
ATOM 880 N N . GLY A 1 106 ? 1.949 -12.302 -0.084 1.00 69.75 106 GLY A N 1
ATOM 881 C CA . GLY A 1 106 ? 3.224 -11.604 -0.113 1.00 69.75 106 GLY A CA 1
ATOM 882 C C . GLY A 1 106 ? 3.217 -10.500 -1.159 1.00 69.75 106 GLY A C 1
ATOM 883 O O . GLY A 1 106 ? 3.572 -9.380 -0.814 1.00 69.75 106 GLY A O 1
ATOM 884 N N . LYS A 1 107 ? 2.742 -10.774 -2.385 1.00 71.44 107 LYS A N 1
ATOM 885 C CA . LYS A 1 107 ? 2.539 -9.773 -3.450 1.00 71.44 107 LYS A CA 1
ATOM 886 C C . LYS A 1 107 ? 1.618 -8.651 -3.002 1.00 71.44 107 LYS A C 1
ATOM 888 O O . LYS A 1 107 ? 1.948 -7.485 -3.186 1.00 71.44 107 LYS A O 1
ATOM 893 N N . GLU A 1 108 ? 0.483 -8.995 -2.405 1.00 73.50 108 GLU A N 1
ATOM 894 C CA . GLU A 1 108 ? -0.453 -7.994 -1.923 1.00 73.50 108 GLU A CA 1
ATOM 895 C C . GLU A 1 108 ? 0.200 -7.168 -0.804 1.00 73.50 108 GLU A C 1
ATOM 897 O O . GLU A 1 108 ? 0.350 -5.955 -0.958 1.00 73.50 108 GLU A O 1
ATOM 902 N N . LEU A 1 109 ? 0.609 -7.768 0.325 1.00 69.88 109 LEU A N 1
ATOM 903 C CA . LEU A 1 109 ? 1.116 -7.046 1.513 1.00 69.88 109 LEU A CA 1
ATOM 904 C C . LEU A 1 109 ? 2.304 -6.145 1.178 1.00 69.88 109 LEU A C 1
ATOM 906 O O . LEU A 1 109 ? 2.402 -5.016 1.651 1.00 69.88 109 LEU A O 1
ATOM 910 N N . SER A 1 110 ? 3.173 -6.641 0.308 1.00 67.56 110 SER A N 1
ATOM 911 C CA . SER A 1 110 ? 4.281 -5.908 -0.285 1.00 67.56 110 SER A CA 1
ATOM 912 C C . SER A 1 110 ? 3.870 -4.594 -0.937 1.00 67.56 110 SER A C 1
ATOM 914 O O . SER A 1 110 ? 4.515 -3.573 -0.701 1.00 67.56 110 SER A O 1
ATOM 916 N N . LYS A 1 111 ? 2.783 -4.588 -1.718 1.00 69.00 111 LYS A N 1
ATOM 917 C CA . LYS A 1 111 ? 2.263 -3.367 -2.344 1.00 69.00 111 LYS A CA 1
ATOM 918 C C . LYS A 1 111 ? 1.840 -2.356 -1.280 1.00 69.00 111 LYS A C 1
ATOM 920 O O . LYS A 1 111 ? 2.174 -1.188 -1.417 1.00 69.00 111 LYS A O 1
ATOM 925 N N . LEU A 1 112 ? 1.187 -2.776 -0.191 1.00 66.38 112 LEU A N 1
ATOM 926 C CA . LEU A 1 112 ? 0.796 -1.859 0.896 1.00 66.38 112 LEU A CA 1
ATOM 927 C C . LEU A 1 112 ? 1.981 -1.224 1.604 1.00 66.38 112 LEU A C 1
ATOM 929 O O . LEU A 1 112 ? 1.996 -0.018 1.832 1.00 66.38 112 LEU A O 1
ATOM 933 N N . VAL A 1 113 ? 2.949 -2.054 1.977 1.00 64.19 113 VAL A N 1
ATOM 934 C CA . VAL A 1 113 ? 4.142 -1.626 2.706 1.00 64.19 113 VAL A CA 1
ATOM 935 C C . VAL A 1 113 ? 4.921 -0.618 1.861 1.00 64.19 113 VAL A C 1
ATOM 937 O O . VAL A 1 113 ? 5.248 0.471 2.332 1.00 64.19 113 VAL A O 1
ATOM 940 N N . TYR A 1 114 ? 5.073 -0.918 0.571 1.00 67.38 114 TYR A N 1
ATOM 941 C CA . TYR A 1 114 ? 5.714 -0.034 -0.392 1.00 67.38 114 TYR A CA 1
ATOM 942 C C . TYR A 1 114 ? 4.963 1.296 -0.565 1.00 67.38 114 TYR A C 1
ATOM 944 O O . TYR A 1 114 ? 5.551 2.375 -0.519 1.00 67.38 114 TYR A O 1
ATOM 952 N N . VAL A 1 115 ? 3.637 1.250 -0.695 1.00 68.88 115 VAL A N 1
ATOM 953 C CA . VAL A 1 115 ? 2.778 2.440 -0.811 1.00 68.88 115 VAL A CA 1
ATOM 954 C C . VAL A 1 115 ? 2.902 3.367 0.408 1.00 68.88 115 VAL A C 1
ATOM 956 O O . VAL A 1 115 ? 2.804 4.587 0.267 1.00 68.88 115 VAL A O 1
ATOM 959 N N . TYR A 1 116 ? 3.173 2.833 1.597 1.00 70.38 116 TYR A N 1
ATOM 960 C CA . TYR A 1 116 ? 3.368 3.632 2.812 1.00 70.38 116 TYR A CA 1
ATOM 961 C C . TYR A 1 116 ? 4.830 3.905 3.161 1.00 70.38 116 TYR A C 1
ATOM 963 O O . TYR A 1 116 ? 5.095 4.565 4.165 1.00 70.38 116 TYR A O 1
ATOM 971 N N . GLY A 1 117 ? 5.754 3.521 2.282 1.00 63.28 117 GLY A N 1
ATOM 972 C CA . GLY A 1 117 ? 7.159 3.890 2.359 1.00 63.28 117 GLY A CA 1
ATOM 973 C C . GLY A 1 117 ? 8.055 2.961 3.144 1.00 63.28 117 GLY A C 1
ATOM 974 O O . GLY A 1 117 ? 9.189 3.352 3.411 1.00 63.28 117 GLY A O 1
ATOM 975 N N . GLU A 1 118 ? 7.585 1.776 3.528 1.00 67.25 118 GLU A N 1
ATOM 976 C CA . GLU A 1 118 ? 8.507 0.775 4.053 1.00 67.25 118 GLU A CA 1
ATOM 977 C C . GLU A 1 118 ? 9.077 -0.081 2.916 1.00 67.25 118 GLU A C 1
ATOM 979 O O . GLU A 1 118 ? 8.471 -0.195 1.840 1.00 67.25 118 GLU A O 1
ATOM 984 N N . PRO A 1 119 ? 10.274 -0.655 3.121 1.00 62.66 119 PRO A N 1
ATOM 985 C CA . PRO A 1 119 ? 10.908 -1.461 2.108 1.00 62.66 119 PRO A CA 1
ATOM 986 C C . PRO A 1 119 ? 10.031 -2.645 1.696 1.00 62.66 119 PRO A C 1
ATOM 988 O O . PRO A 1 119 ? 9.359 -3.254 2.534 1.00 62.66 119 PRO A O 1
ATOM 991 N N . PRO A 1 120 ? 10.087 -3.013 0.412 1.00 59.12 120 PRO A N 1
ATOM 992 C CA . PRO A 1 120 ? 9.489 -4.244 -0.057 1.00 59.12 120 PRO A CA 1
ATOM 993 C C . PRO A 1 120 ? 9.981 -5.474 0.740 1.00 59.12 120 PRO A C 1
ATOM 995 O O . PRO A 1 120 ? 11.160 -5.562 1.086 1.00 59.12 120 PRO A O 1
ATOM 998 N N . PHE A 1 121 ? 9.111 -6.460 0.991 1.00 59.28 121 PHE A N 1
ATOM 999 C CA . PHE A 1 121 ? 9.528 -7.799 1.410 1.00 59.28 121 PHE A CA 1
ATOM 1000 C C . PHE A 1 121 ? 10.537 -8.393 0.409 1.00 59.28 121 PHE A C 1
ATOM 1002 O O . PHE A 1 121 ? 10.277 -8.388 -0.803 1.00 59.28 121 PHE A O 1
ATOM 1009 N N . PRO A 1 122 ? 11.662 -8.954 0.888 1.00 51.72 122 PRO A N 1
ATOM 1010 C CA . PRO A 1 122 ? 12.590 -9.691 0.039 1.00 51.72 122 PRO A CA 1
ATOM 1011 C C . PRO A 1 122 ? 11.871 -10.817 -0.720 1.00 51.72 122 PRO A C 1
ATOM 1013 O O . PRO A 1 122 ? 11.108 -11.577 -0.128 1.00 51.72 122 PRO A O 1
ATOM 1016 N N . GLY A 1 123 ? 12.102 -10.922 -2.031 1.00 46.34 123 GLY A N 1
ATOM 1017 C CA . GLY A 1 123 ? 11.548 -11.998 -2.864 1.00 46.34 123 GLY A CA 1
ATOM 1018 C C . GLY A 1 123 ? 10.084 -11.839 -3.297 1.00 46.34 123 GLY A C 1
ATOM 1019 O O . GLY A 1 123 ? 9.568 -12.712 -3.991 1.00 46.34 123 GLY A O 1
ATOM 1020 N N . ALA A 1 124 ? 9.405 -10.744 -2.944 1.00 46.81 124 ALA A N 1
ATOM 1021 C CA . ALA A 1 124 ? 8.114 -10.436 -3.549 1.00 46.81 124 ALA A CA 1
ATOM 1022 C C . ALA A 1 124 ? 8.301 -9.873 -4.971 1.00 46.81 124 ALA A C 1
ATOM 1024 O O . ALA A 1 124 ? 9.186 -9.057 -5.228 1.00 46.81 124 ALA A O 1
ATOM 1025 N N . GLU A 1 125 ? 7.466 -10.331 -5.903 1.00 44.28 125 GLU A N 1
ATOM 1026 C CA . GLU A 1 125 ? 7.308 -9.731 -7.229 1.00 44.28 125 GLU A CA 1
ATOM 1027 C C . GLU A 1 125 ? 6.505 -8.431 -7.065 1.00 44.28 125 GLU A C 1
ATOM 1029 O O . GLU A 1 125 ? 5.401 -8.442 -6.512 1.00 44.28 125 GLU A O 1
ATOM 1034 N N . TYR A 1 126 ? 7.076 -7.312 -7.512 1.00 49.50 126 TYR A N 1
ATOM 1035 C CA . TYR A 1 126 ? 6.416 -6.010 -7.511 1.00 49.50 126 TYR A CA 1
ATOM 1036 C C . TYR A 1 126 ? 6.240 -5.579 -8.947 1.00 49.50 126 TYR A C 1
ATOM 1038 O O . TYR A 1 126 ? 7.227 -5.283 -9.615 1.00 49.50 126 TYR A O 1
ATOM 1046 N N . ASP A 1 127 ? 4.991 -5.442 -9.352 1.00 49.97 127 ASP A N 1
ATOM 1047 C CA . ASP A 1 127 ? 4.647 -4.609 -10.487 1.00 49.97 127 ASP A CA 1
ATOM 1048 C C . ASP A 1 127 ? 4.328 -3.215 -9.926 1.00 49.97 127 ASP A C 1
ATOM 1050 O O . ASP A 1 127 ? 3.380 -3.084 -9.139 1.00 49.97 127 ASP A O 1
ATOM 1054 N N . PRO A 1 128 ? 5.114 -2.164 -10.239 1.00 46.31 128 PRO A N 1
ATOM 1055 C CA . PRO A 1 128 ? 4.684 -0.778 -10.159 1.00 46.31 128 PRO A CA 1
ATOM 1056 C C . PRO A 1 128 ? 3.281 -0.705 -10.702 1.00 46.31 128 PRO A C 1
ATOM 1058 O O . PRO A 1 128 ? 2.993 -1.146 -11.809 1.00 46.31 128 PRO A O 1
ATOM 1061 N N . VAL A 1 129 ? 2.404 -0.290 -9.812 1.00 51.75 129 VAL A N 1
ATOM 1062 C CA . VAL A 1 129 ? 1.017 -0.703 -9.806 1.00 51.75 129 VAL A CA 1
ATOM 1063 C C . VAL A 1 129 ? 0.322 -0.302 -11.111 1.00 51.75 129 VAL A C 1
ATOM 1065 O O . VAL A 1 129 ? -0.158 0.818 -11.288 1.00 51.75 129 VAL A O 1
ATOM 1068 N N . LEU A 1 130 ? 0.190 -1.277 -12.006 1.00 46.41 130 LEU A N 1
ATOM 1069 C CA . LEU A 1 130 ? -0.738 -1.240 -13.125 1.00 46.41 130 LEU A CA 1
ATOM 1070 C C . LEU A 1 130 ? -2.152 -1.262 -12.560 1.00 46.41 130 LEU A C 1
ATOM 1072 O O . LEU A 1 130 ? -2.707 -2.319 -12.278 1.00 46.41 130 LEU A O 1
ATOM 1076 N N . VAL A 1 131 ? -2.768 -0.100 -12.370 1.00 46.31 131 VAL A N 1
ATOM 1077 C CA . VAL A 1 131 ? -4.215 -0.052 -12.157 1.00 46.31 131 VAL A CA 1
ATOM 1078 C C . VAL A 1 131 ? -4.884 -0.198 -13.524 1.00 46.31 131 VAL A C 1
ATOM 1080 O O . VAL A 1 131 ? -5.347 0.750 -14.142 1.00 46.31 131 VAL A O 1
ATOM 1083 N N . GLU A 1 132 ? -4.943 -1.427 -14.023 1.00 40.69 132 GLU A N 1
ATOM 1084 C CA . GLU A 1 132 ? -5.832 -1.730 -15.137 1.00 40.69 132 GLU A CA 1
ATOM 1085 C C . GLU A 1 132 ? -7.251 -1.879 -14.597 1.00 40.69 132 GLU A C 1
ATOM 1087 O O . GLU A 1 132 ? -7.561 -2.763 -13.790 1.00 40.69 132 GLU A O 1
ATOM 1092 N N . HIS A 1 133 ? -8.121 -0.977 -15.029 1.00 39.00 133 HIS A N 1
ATOM 1093 C CA . HIS A 1 133 ? -9.541 -1.069 -14.772 1.00 39.00 133 HIS A CA 1
ATOM 1094 C C . HIS A 1 133 ? -10.173 -1.952 -15.855 1.00 39.00 133 HIS A C 1
ATOM 1096 O O . HIS A 1 133 ? -10.411 -1.503 -16.973 1.00 39.00 133 HIS A O 1
ATOM 1102 N N . TYR A 1 134 ? -10.446 -3.215 -15.526 1.00 38.84 134 TYR A N 1
ATOM 1103 C CA . TYR A 1 134 ? -11.144 -4.143 -16.418 1.00 38.84 134 TYR A CA 1
ATOM 1104 C C . TYR A 1 134 ? -12.612 -4.245 -15.979 1.00 38.84 134 TYR A C 1
ATOM 1106 O O . TYR A 1 134 ? -12.897 -4.616 -14.840 1.00 38.84 134 TYR A O 1
ATOM 1114 N N . ASN A 1 135 ? -13.555 -3.900 -16.862 1.00 37.41 135 ASN A N 1
ATOM 1115 C CA . ASN A 1 135 ? -15.006 -4.031 -16.640 1.00 37.41 135 ASN A CA 1
ATOM 1116 C C . ASN A 1 135 ? -15.566 -3.359 -15.366 1.00 37.41 135 ASN A C 1
ATOM 1118 O O . ASN A 1 135 ? -16.300 -3.986 -14.602 1.00 37.41 135 ASN A O 1
ATOM 1122 N N . GLY A 1 136 ? -15.252 -2.090 -15.097 1.00 36.81 136 GLY A N 1
ATOM 1123 C CA . GLY A 1 136 ? -15.898 -1.384 -13.971 1.00 36.81 136 GLY A CA 1
ATOM 1124 C C . GLY A 1 136 ? -15.292 -1.668 -12.594 1.00 36.81 136 GLY A C 1
ATOM 1125 O O . GLY A 1 136 ? -15.772 -1.119 -11.603 1.00 36.81 136 GLY A O 1
ATOM 1126 N N . ARG A 1 137 ? -14.277 -2.542 -12.499 1.00 39.84 137 ARG A N 1
ATOM 1127 C CA . ARG A 1 137 ? -13.658 -2.944 -11.230 1.00 39.84 137 ARG A CA 1
ATOM 1128 C C . ARG A 1 137 ? -12.173 -2.615 -11.211 1.00 39.84 137 ARG A C 1
ATOM 1130 O O . ARG A 1 137 ? -11.436 -2.877 -12.160 1.00 39.84 137 ARG A O 1
ATOM 1137 N N . TRP A 1 138 ? -11.733 -2.071 -10.084 1.00 47.06 138 TRP A N 1
ATOM 1138 C CA . TRP A 1 138 ? -10.321 -1.871 -9.797 1.00 47.06 138 TRP A CA 1
ATOM 1139 C C . TRP A 1 138 ? -9.691 -3.243 -9.558 1.00 47.06 138 TRP A C 1
ATOM 1141 O O . TRP A 1 138 ? -10.108 -3.946 -8.641 1.00 47.06 138 TRP A O 1
ATOM 1151 N N . ARG A 1 139 ? -8.676 -3.633 -10.344 1.00 51.09 139 ARG A N 1
ATOM 1152 C CA . ARG A 1 139 ? -7.892 -4.848 -10.045 1.00 51.09 139 ARG A CA 1
ATOM 1153 C C . ARG A 1 139 ? -7.185 -4.771 -8.685 1.00 51.09 139 ARG A C 1
ATOM 1155 O O . ARG A 1 139 ? -6.884 -5.810 -8.110 1.00 51.09 139 ARG A O 1
ATOM 1162 N N . TYR A 1 140 ? -6.951 -3.561 -8.166 1.00 62.62 140 TYR A N 1
ATOM 1163 C CA . TYR A 1 140 ? -6.183 -3.323 -6.942 1.00 62.62 140 TYR A CA 1
ATOM 1164 C C . TYR A 1 140 ? -6.888 -2.334 -6.004 1.00 62.62 140 TYR A C 1
ATOM 1166 O O . TYR A 1 140 ? -6.551 -1.147 -5.946 1.00 62.62 140 TYR A O 1
ATOM 1174 N N . ASP A 1 141 ? -7.864 -2.826 -5.236 1.00 66.81 141 ASP A N 1
ATOM 1175 C CA . ASP A 1 141 ? -8.612 -2.043 -4.238 1.00 66.81 141 ASP A CA 1
ATOM 1176 C C . ASP A 1 141 ? -7.711 -1.322 -3.224 1.00 66.81 141 ASP A C 1
ATOM 1178 O O . ASP A 1 141 ? -8.051 -0.251 -2.722 1.00 66.81 141 ASP A O 1
ATOM 1182 N N . TRP A 1 142 ? -6.533 -1.871 -2.951 1.00 71.31 142 TRP A N 1
ATOM 1183 C CA . TRP A 1 142 ? -5.543 -1.304 -2.040 1.00 71.31 142 TRP A CA 1
ATOM 1184 C C . TRP A 1 142 ? -4.912 -0.017 -2.533 1.00 71.31 142 TRP A C 1
ATOM 1186 O O . TRP A 1 142 ? -4.762 0.930 -1.764 1.00 71.31 142 TRP A O 1
ATOM 1196 N N . CYS A 1 143 ? -4.601 0.060 -3.820 1.00 72.19 143 CYS A N 1
ATOM 1197 C CA . CYS A 1 143 ? -4.010 1.254 -4.406 1.00 72.19 143 CYS A CA 1
ATOM 1198 C C . CYS A 1 143 ? -5.031 2.388 -4.461 1.00 72.19 143 CYS A C 1
ATOM 1200 O O . CYS A 1 143 ? -4.695 3.531 -4.160 1.00 72.19 143 CYS A O 1
ATOM 1202 N N . ARG A 1 144 ? -6.302 2.062 -4.728 1.00 76.19 144 ARG A N 1
ATOM 1203 C CA . ARG A 1 144 ? -7.414 3.013 -4.619 1.00 76.19 144 ARG A CA 1
ATOM 1204 C C . ARG A 1 144 ? -7.586 3.520 -3.188 1.00 76.19 144 ARG A C 1
ATOM 1206 O O . ARG A 1 144 ? -7.638 4.729 -2.975 1.00 76.19 144 ARG A O 1
ATOM 1213 N N . GLN A 1 145 ? -7.648 2.613 -2.210 1.00 81.56 145 GLN A N 1
ATOM 1214 C CA . GLN A 1 145 ? -7.756 2.978 -0.794 1.00 81.56 145 GLN A CA 1
ATOM 1215 C C . GLN A 1 145 ? -6.569 3.846 -0.353 1.00 81.56 145 GLN A C 1
ATOM 1217 O O . GLN A 1 145 ? -6.762 4.852 0.326 1.00 81.56 145 GLN A O 1
ATOM 1222 N N . ALA A 1 146 ? -5.353 3.525 -0.791 1.00 78.38 146 ALA A N 1
ATOM 1223 C CA . ALA A 1 146 ? -4.179 4.334 -0.499 1.00 78.38 146 ALA A CA 1
ATOM 1224 C C . ALA A 1 146 ? -4.252 5.731 -1.118 1.00 78.38 146 ALA A C 1
ATOM 1226 O O . ALA A 1 146 ? -4.083 6.714 -0.404 1.00 78.38 146 ALA A O 1
ATOM 1227 N N . LEU A 1 147 ? -4.560 5.839 -2.415 1.00 80.56 147 LEU A N 1
ATOM 1228 C CA . LEU A 1 147 ? -4.713 7.128 -3.094 1.00 80.56 147 LEU A CA 1
ATOM 1229 C C . LEU A 1 147 ? -5.806 7.986 -2.444 1.00 80.56 147 LEU A C 1
ATOM 1231 O O . LEU A 1 147 ? -5.591 9.177 -2.253 1.00 80.56 147 LEU A O 1
ATOM 1235 N N . SER A 1 148 ? -6.927 7.390 -2.012 1.00 82.12 148 SER A N 1
ATOM 1236 C CA . SER A 1 148 ? -7.983 8.118 -1.282 1.00 82.12 148 SER A CA 1
ATOM 1237 C C . SER A 1 148 ? -7.546 8.652 0.086 1.00 82.12 148 SER A C 1
ATOM 1239 O O . SER A 1 148 ? -8.165 9.569 0.617 1.00 82.12 148 SER A O 1
ATOM 1241 N N . LYS A 1 149 ? -6.478 8.086 0.657 1.00 81.75 149 LYS A N 1
ATOM 1242 C CA . LYS A 1 149 ? -5.854 8.543 1.905 1.00 81.75 149 LYS A CA 1
ATOM 1243 C C . LYS A 1 149 ? -4.672 9.481 1.652 1.00 81.75 149 LYS A C 1
ATOM 1245 O O . LYS A 1 149 ? -4.152 10.065 2.601 1.00 81.75 149 LYS A O 1
ATOM 1250 N N . GLY A 1 150 ? -4.222 9.591 0.404 1.00 86.31 150 GLY A N 1
ATOM 1251 C CA . GLY A 1 150 ? -3.149 10.476 -0.015 1.00 86.31 150 GLY A CA 1
ATOM 1252 C C . GLY A 1 150 ? -3.637 11.907 -0.217 1.00 86.31 150 GLY A C 1
ATOM 1253 O O . GLY A 1 150 ? -4.810 12.169 -0.478 1.00 86.31 150 GLY A O 1
ATOM 1254 N N . ARG A 1 151 ? -2.707 12.855 -0.132 1.00 92.38 151 ARG A N 1
ATOM 1255 C CA . ARG A 1 151 ? -2.965 14.268 -0.410 1.00 92.38 151 ARG A CA 1
ATOM 1256 C C . ARG A 1 151 ? -2.591 14.573 -1.853 1.00 92.38 151 ARG A C 1
ATOM 1258 O O . ARG A 1 151 ? -1.438 14.388 -2.223 1.00 92.38 151 ARG A O 1
ATOM 1265 N N . LEU A 1 152 ? -3.520 15.071 -2.665 1.00 94.94 152 LEU A N 1
ATOM 1266 C CA . LEU A 1 152 ? -3.176 15.584 -3.994 1.00 94.94 152 LEU A CA 1
ATOM 1267 C C . LEU A 1 152 ? -2.268 16.815 -3.834 1.00 94.94 152 LEU A C 1
ATOM 1269 O O . LEU A 1 152 ? -2.662 17.795 -3.202 1.00 94.94 152 LEU A O 1
ATOM 1273 N N . ILE A 1 153 ? -1.049 16.759 -4.375 1.00 96.56 153 ILE A N 1
ATOM 1274 C CA . ILE A 1 153 ? -0.050 17.835 -4.249 1.00 96.56 153 ILE A CA 1
ATOM 1275 C C . ILE A 1 153 ? 0.279 18.534 -5.566 1.00 96.56 153 ILE A C 1
ATOM 1277 O O . ILE A 1 153 ? 0.818 19.639 -5.526 1.00 96.56 153 ILE A O 1
ATOM 1281 N N . ALA A 1 154 ? -0.041 17.919 -6.706 1.00 96.69 154 ALA A N 1
ATOM 1282 C CA . ALA A 1 154 ? 0.034 18.547 -8.019 1.00 96.69 154 ALA A CA 1
ATOM 1283 C C . ALA A 1 154 ? -0.909 17.859 -9.012 1.00 96.69 154 ALA A C 1
ATOM 1285 O O . ALA A 1 154 ? -1.135 16.652 -8.931 1.00 96.69 154 ALA A O 1
ATOM 1286 N N . ARG A 1 155 ? -1.419 18.624 -9.981 1.00 94.88 155 ARG A N 1
ATOM 1287 C CA . ARG A 1 155 ? -2.205 18.110 -11.106 1.00 94.88 155 ARG A CA 1
ATOM 1288 C C . ARG A 1 155 ? -1.881 18.892 -12.371 1.00 94.88 155 ARG A C 1
ATOM 1290 O O . ARG A 1 155 ? -1.832 20.119 -12.340 1.00 94.88 155 ARG A O 1
ATOM 1297 N N . ARG A 1 156 ? -1.686 18.186 -13.485 1.00 92.88 156 ARG A N 1
ATOM 1298 C CA . ARG A 1 156 ? -1.519 18.782 -14.816 1.00 92.88 156 ARG A CA 1
ATOM 1299 C C . ARG A 1 156 ? -2.050 17.829 -15.883 1.00 92.88 156 ARG A C 1
ATOM 1301 O O . ARG A 1 156 ? -1.501 16.747 -16.074 1.00 92.88 156 ARG A O 1
ATOM 1308 N N . GLY A 1 157 ? -3.100 18.244 -16.593 1.00 90.31 157 GLY A N 1
ATOM 1309 C CA . GLY A 1 157 ? -3.772 17.392 -17.578 1.00 90.31 157 GLY A CA 1
ATOM 1310 C C . GLY A 1 157 ? -4.269 16.091 -16.938 1.00 90.31 157 GLY A C 1
ATOM 1311 O O . GLY A 1 157 ? -5.011 16.128 -15.955 1.00 90.31 157 GLY A O 1
ATOM 1312 N N . LEU A 1 158 ? -3.816 14.959 -17.479 1.00 89.31 158 LEU A N 1
ATOM 1313 C CA . LEU A 1 158 ? -4.138 13.605 -17.010 1.00 89.31 158 LEU A CA 1
ATOM 1314 C C . LEU A 1 158 ? -3.237 13.110 -15.873 1.00 89.31 158 LEU A C 1
ATOM 1316 O O . LEU A 1 158 ? -3.414 11.989 -15.402 1.00 89.31 158 LEU A O 1
ATOM 1320 N N . VAL A 1 159 ? -2.264 13.916 -15.445 1.00 91.69 159 VAL A N 1
ATOM 1321 C CA . VAL A 1 159 ? -1.298 13.535 -14.414 1.00 91.69 159 VAL A CA 1
ATOM 1322 C C . VAL A 1 159 ? -1.689 14.136 -13.077 1.00 91.69 159 VAL A C 1
ATOM 1324 O O . VAL A 1 159 ? -1.851 15.352 -12.948 1.00 91.69 159 VAL A O 1
ATOM 1327 N N . GLU A 1 160 ? -1.778 13.282 -12.067 1.00 92.94 160 GLU A N 1
ATOM 1328 C CA . GLU A 1 160 ? -1.989 13.651 -10.673 1.00 92.94 160 GLU A CA 1
ATOM 1329 C C . GLU A 1 160 ? -0.843 13.102 -9.826 1.00 92.94 160 GLU A C 1
ATOM 1331 O O . GLU A 1 160 ? -0.447 11.946 -9.964 1.00 92.94 160 GLU A O 1
ATOM 1336 N N . VAL A 1 161 ? -0.299 13.934 -8.939 1.00 93.62 161 VAL A N 1
ATOM 1337 C CA . VAL A 1 161 ? 0.742 13.531 -7.994 1.00 93.62 161 VAL A CA 1
ATOM 1338 C C . VAL A 1 161 ? 0.174 13.604 -6.592 1.00 93.62 161 VAL A C 1
ATOM 1340 O O . VAL A 1 161 ? -0.235 14.670 -6.123 1.00 93.62 161 VAL A O 1
ATOM 1343 N N . TYR A 1 162 ? 0.173 12.464 -5.920 1.00 92.31 162 TYR A N 1
ATOM 1344 C CA . TYR A 1 162 ? -0.279 12.308 -4.553 1.00 92.31 162 TYR A CA 1
ATOM 1345 C C . TYR A 1 162 ? 0.911 12.151 -3.619 1.00 92.31 162 TYR A C 1
ATOM 1347 O O . TYR A 1 162 ? 1.876 11.439 -3.898 1.00 92.31 162 TYR A O 1
ATOM 1355 N N . GLU A 1 163 ? 0.808 12.794 -2.470 1.00 90.69 163 GLU A N 1
ATOM 1356 C CA . GLU A 1 163 ? 1.665 12.552 -1.334 1.00 90.69 163 GLU A CA 1
ATOM 1357 C C . GLU A 1 163 ? 1.021 11.526 -0.406 1.00 90.69 163 GLU A C 1
ATOM 1359 O O . GLU A 1 163 ? -0.094 11.716 0.086 1.00 90.69 163 GLU A O 1
ATOM 1364 N N . LEU A 1 164 ? 1.759 10.456 -0.136 1.00 85.88 164 LEU A N 1
ATOM 1365 C CA . LEU A 1 164 ? 1.435 9.451 0.867 1.00 85.88 164 LEU A CA 1
ATOM 1366 C C . LEU A 1 164 ? 2.463 9.546 1.997 1.00 85.88 164 LEU A C 1
ATOM 1368 O O . LEU A 1 164 ? 3.452 10.280 1.904 1.00 85.88 164 LEU A O 1
ATOM 1372 N N . ARG A 1 165 ? 2.242 8.810 3.089 1.00 79.56 165 ARG A N 1
ATOM 1373 C CA . ARG A 1 165 ? 3.085 8.913 4.288 1.00 79.56 165 ARG A CA 1
ATOM 1374 C C . ARG A 1 165 ? 4.566 8.681 3.983 1.00 79.56 165 ARG A C 1
ATOM 1376 O O . ARG A 1 165 ? 5.391 9.507 4.355 1.00 79.56 165 ARG A O 1
ATOM 1383 N N . GLY A 1 166 ? 4.889 7.620 3.252 1.00 79.00 166 GLY A N 1
ATOM 1384 C CA . GLY A 1 166 ? 6.275 7.302 2.911 1.00 79.00 166 GLY A CA 1
ATOM 1385 C C . GLY A 1 166 ? 6.539 7.062 1.422 1.00 79.00 166 GLY A C 1
ATOM 1386 O O . GLY A 1 166 ? 7.648 6.687 1.048 1.00 79.00 166 GLY A O 1
ATOM 1387 N N . SER A 1 167 ? 5.569 7.349 0.553 1.00 84.56 167 SER A N 1
ATOM 1388 C CA . SER A 1 167 ? 5.762 7.352 -0.900 1.00 84.56 167 SER A CA 1
ATOM 1389 C C . SER A 1 167 ? 5.139 8.590 -1.556 1.00 84.56 167 SER A C 1
ATOM 1391 O O . SER A 1 167 ? 4.361 9.327 -0.943 1.00 84.56 167 SER A O 1
ATOM 1393 N N . HIS A 1 168 ? 5.504 8.831 -2.807 1.00 87.38 168 HIS A N 1
ATOM 1394 C CA . HIS A 1 168 ? 4.717 9.623 -3.743 1.00 87.38 168 HIS A CA 1
ATOM 1395 C C . HIS A 1 168 ? 4.008 8.666 -4.692 1.00 87.38 168 HIS A C 1
ATOM 1397 O O . HIS A 1 168 ? 4.580 7.639 -5.049 1.00 87.38 168 HIS A O 1
ATOM 1403 N N . ALA A 1 169 ? 2.803 9.008 -5.131 1.00 87.75 169 ALA A N 1
ATOM 1404 C CA . ALA A 1 169 ? 2.141 8.290 -6.208 1.00 87.75 169 ALA A CA 1
ATOM 1405 C C . ALA A 1 169 ? 1.909 9.216 -7.398 1.00 87.75 169 ALA A C 1
ATOM 1407 O O . ALA A 1 169 ? 1.427 10.333 -7.228 1.00 87.75 169 ALA A O 1
ATOM 1408 N N . ILE A 1 170 ? 2.238 8.745 -8.594 1.00 88.69 170 ILE A N 1
ATOM 1409 C CA . ILE A 1 170 ? 1.941 9.415 -9.858 1.00 88.69 170 ILE A CA 1
ATOM 1410 C C . ILE A 1 170 ? 0.824 8.629 -10.525 1.00 88.69 170 ILE A C 1
ATOM 1412 O O . ILE A 1 170 ? 1.038 7.503 -10.962 1.00 88.69 170 ILE A O 1
ATOM 1416 N N . LEU A 1 171 ? -0.363 9.216 -10.591 1.00 87.38 171 LEU A N 1
ATOM 1417 C CA . LEU A 1 171 ? -1.501 8.660 -11.305 1.00 87.38 171 LEU A CA 1
ATOM 1418 C C . LEU A 1 171 ? -1.562 9.280 -12.704 1.00 87.38 171 LEU A C 1
ATOM 1420 O O . LEU A 1 171 ? -1.731 10.491 -12.842 1.00 87.38 171 LEU A O 1
ATOM 1424 N N . LEU A 1 172 ? -1.434 8.442 -13.730 1.00 84.56 172 LEU A N 1
ATOM 1425 C CA . LEU A 1 172 ? -1.654 8.799 -15.128 1.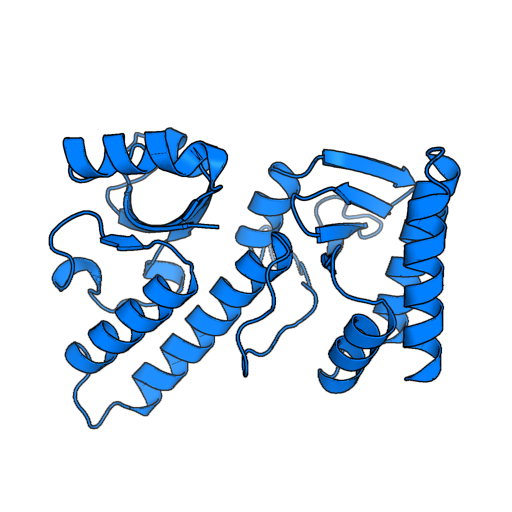00 84.56 172 LEU A CA 1
ATOM 1426 C C . LEU A 1 172 ? -3.035 8.314 -15.562 1.00 84.56 172 LEU A C 1
ATOM 1428 O O . LEU A 1 172 ? -3.235 7.109 -15.694 1.00 84.56 172 LEU A O 1
ATOM 1432 N N . ARG A 1 173 ? -3.983 9.222 -15.788 1.00 81.88 173 ARG A N 1
ATOM 1433 C CA . ARG A 1 173 ? -5.322 8.873 -16.284 1.00 81.88 173 ARG A CA 1
ATOM 1434 C C . ARG A 1 173 ? -5.304 8.586 -17.786 1.00 81.88 173 ARG A C 1
ATOM 1436 O O . ARG A 1 173 ? -4.528 9.187 -18.523 1.00 81.88 173 ARG A O 1
ATOM 1443 N N . SER A 1 174 ? -6.181 7.696 -18.235 1.00 78.56 174 SER A N 1
ATOM 1444 C CA . SER A 1 174 ? -6.384 7.417 -19.659 1.00 78.56 174 SER A CA 1
ATOM 1445 C C . SER A 1 174 ? -7.228 8.512 -20.319 1.00 78.56 174 SER A C 1
ATOM 1447 O O . SER A 1 174 ? -8.209 8.989 -19.739 1.00 78.56 174 SER A O 1
ATOM 1449 N N . GLU A 1 175 ? -6.877 8.894 -21.548 1.00 73.50 175 GLU A N 1
ATOM 1450 C CA . GLU A 1 175 ? -7.716 9.770 -22.376 1.00 73.50 175 GLU A CA 1
ATOM 1451 C C . GLU A 1 175 ? -9.080 9.120 -22.643 1.00 73.50 175 GLU A C 1
ATOM 1453 O O . GLU A 1 175 ? -9.175 7.911 -22.839 1.00 73.50 175 GLU A O 1
ATOM 1458 N N . GLY A 1 176 ? -10.160 9.906 -22.585 1.00 68.81 176 GLY A N 1
ATOM 1459 C CA . GLY A 1 176 ? -11.529 9.417 -22.810 1.00 68.81 176 GLY A CA 1
ATOM 1460 C C . GLY A 1 176 ? -12.116 8.526 -21.702 1.00 68.81 176 GLY A C 1
ATOM 1461 O O . GLY A 1 176 ? -13.324 8.309 -21.686 1.00 68.81 176 GLY A O 1
ATOM 1462 N N . ALA A 1 177 ? -11.312 8.068 -20.736 1.00 64.31 177 ALA A N 1
ATOM 1463 C CA . ALA A 1 177 ? -11.760 7.248 -19.609 1.00 64.31 177 ALA A CA 1
ATOM 1464 C C . ALA A 1 177 ? -11.141 7.737 -18.284 1.00 64.31 177 ALA A C 1
ATOM 1466 O O . ALA A 1 177 ? -10.240 7.095 -17.744 1.00 64.31 177 ALA A O 1
ATOM 1467 N N . PRO A 1 178 ? -11.638 8.847 -17.698 1.00 59.00 178 PRO A N 1
ATOM 1468 C CA . PRO A 1 178 ? -11.044 9.448 -16.501 1.00 59.00 178 PRO A CA 1
ATOM 1469 C C . PRO A 1 178 ? -11.023 8.512 -15.292 1.00 59.00 178 PRO A C 1
ATOM 1471 O O . PRO A 1 178 ? -10.202 8.690 -14.400 1.00 59.00 178 PRO A O 1
ATOM 1474 N N . SER A 1 179 ? -11.918 7.523 -15.236 1.00 59.84 179 SER A N 1
ATOM 1475 C CA . SER A 1 179 ? -11.946 6.488 -14.196 1.00 59.84 179 SER A CA 1
ATOM 1476 C C . SER A 1 179 ? -10.810 5.464 -14.303 1.00 59.84 179 SER A C 1
ATOM 1478 O O . SER A 1 179 ? -10.667 4.645 -13.399 1.00 59.84 179 SER A O 1
ATOM 1480 N N . TRP A 1 180 ? -10.054 5.453 -15.404 1.00 65.06 180 TRP A N 1
ATOM 1481 C CA . TRP A 1 180 ? -8.977 4.502 -15.684 1.00 65.06 180 TRP A CA 1
ATOM 1482 C C . TRP A 1 180 ? -7.633 5.229 -15.638 1.00 65.06 180 TRP A C 1
ATOM 1484 O O . TRP A 1 180 ? -7.540 6.410 -15.980 1.00 65.06 180 TRP A O 1
ATOM 1494 N N . GLY A 1 181 ? -6.582 4.541 -15.201 1.00 71.25 181 GLY A N 1
ATOM 1495 C CA . GLY A 1 181 ? -5.247 5.121 -15.173 1.00 71.25 181 GLY A CA 1
ATOM 1496 C C . GLY A 1 181 ? -4.230 4.246 -14.466 1.00 71.25 181 GLY A C 1
ATOM 1497 O O . GLY A 1 181 ? -4.609 3.382 -13.696 1.00 71.25 181 GLY A O 1
ATOM 1498 N N . THR A 1 182 ? -2.943 4.491 -14.690 1.00 77.25 182 THR A N 1
ATOM 1499 C CA . THR A 1 182 ? -1.840 3.738 -14.072 1.00 77.25 182 THR A CA 1
ATOM 1500 C C . THR A 1 182 ? -1.245 4.521 -12.906 1.00 77.25 182 THR A C 1
ATOM 1502 O O . THR A 1 182 ? -1.036 5.727 -13.030 1.00 77.25 182 THR A O 1
ATOM 1505 N N . ALA A 1 183 ? -0.966 3.858 -11.778 1.00 79.81 183 ALA A N 1
ATOM 1506 C CA . ALA A 1 183 ? -0.447 4.502 -10.574 1.00 79.81 183 ALA A CA 1
ATOM 1507 C C . ALA A 1 183 ? 0.979 4.031 -10.253 1.00 79.81 183 ALA A C 1
ATOM 1509 O O . ALA A 1 183 ? 1.205 2.894 -9.856 1.00 79.81 183 ALA A O 1
ATOM 1510 N N . TYR A 1 184 ? 1.949 4.933 -10.334 1.00 81.00 184 TYR A N 1
ATOM 1511 C CA . TYR A 1 184 ? 3.340 4.648 -9.993 1.00 81.00 184 TYR A CA 1
ATOM 1512 C C . TYR A 1 184 ? 3.647 5.130 -8.585 1.00 81.00 184 TYR A C 1
ATOM 1514 O O . TYR A 1 184 ? 3.658 6.332 -8.330 1.00 81.00 184 TYR A O 1
ATOM 1522 N N . PHE A 1 185 ? 3.910 4.202 -7.671 1.00 81.38 185 PHE A N 1
ATOM 1523 C CA . PHE A 1 185 ? 4.338 4.524 -6.312 1.00 81.38 185 PHE A CA 1
ATOM 1524 C C . PHE A 1 185 ? 5.863 4.627 -6.266 1.00 81.38 185 PHE A C 1
ATOM 1526 O O . PHE A 1 185 ? 6.565 3.843 -6.897 1.00 81.38 185 PHE A O 1
ATOM 1533 N N . ILE A 1 186 ? 6.377 5.610 -5.536 1.00 82.94 186 ILE A N 1
ATOM 1534 C CA . ILE A 1 186 ? 7.797 5.954 -5.475 1.00 82.94 186 ILE A CA 1
ATOM 1535 C C . ILE A 1 186 ? 8.146 6.204 -4.013 1.00 82.94 186 ILE A C 1
ATOM 1537 O O . ILE A 1 186 ? 7.702 7.196 -3.431 1.00 82.94 186 ILE A O 1
ATOM 1541 N N . LEU A 1 187 ? 8.949 5.326 -3.411 1.00 81.50 187 LEU A N 1
ATOM 1542 C CA . LEU A 1 187 ? 9.394 5.474 -2.021 1.00 81.50 187 LEU A CA 1
ATOM 1543 C C . LEU A 1 187 ? 10.092 6.821 -1.813 1.00 81.50 187 LEU A C 1
ATOM 1545 O O . LEU A 1 187 ? 10.954 7.202 -2.606 1.00 81.50 187 LEU A O 1
ATOM 1549 N N . LYS A 1 188 ? 9.740 7.534 -0.738 1.00 84.44 188 LYS A N 1
ATOM 1550 C CA . LYS A 1 188 ? 10.355 8.823 -0.378 1.00 84.44 188 LYS A CA 1
ATOM 1551 C C . LYS A 1 188 ? 11.798 8.654 0.091 1.00 84.44 188 LYS A C 1
ATOM 1553 O O . LYS A 1 188 ? 12.651 9.436 -0.312 1.00 84.44 188 LYS A O 1
ATOM 1558 N N . ALA A 1 189 ? 12.037 7.639 0.920 1.00 81.06 189 ALA A N 1
ATOM 1559 C CA . ALA A 1 189 ? 13.316 7.400 1.587 1.00 81.06 189 ALA A CA 1
ATOM 1560 C C . ALA A 1 189 ? 14.349 6.657 0.725 1.00 81.06 189 ALA A C 1
ATOM 1562 O O . ALA A 1 189 ? 15.514 6.613 1.095 1.00 81.06 189 ALA A O 1
ATOM 1563 N N . ALA A 1 190 ? 13.935 6.055 -0.394 1.00 81.75 190 ALA A N 1
ATOM 1564 C CA . ALA A 1 190 ? 14.859 5.352 -1.276 1.00 81.75 190 ALA A CA 1
ATOM 1565 C C . ALA A 1 190 ? 15.568 6.334 -2.214 1.00 81.75 190 ALA A C 1
ATOM 1567 O O . ALA A 1 190 ? 14.945 7.275 -2.725 1.00 81.75 190 ALA A O 1
ATOM 1568 N N . GLU A 1 191 ? 16.849 6.081 -2.472 1.00 85.69 191 GLU A N 1
ATOM 1569 C CA . GLU A 1 191 ? 17.604 6.836 -3.461 1.00 85.69 191 GLU A CA 1
ATOM 1570 C C . GLU A 1 191 ? 17.068 6.558 -4.877 1.00 85.69 191 GLU A C 1
ATOM 1572 O O . GLU A 1 191 ? 16.657 5.431 -5.182 1.00 85.69 191 GLU A O 1
ATOM 1577 N N . PRO A 1 192 ? 17.056 7.561 -5.777 1.00 86.81 192 PRO A N 1
ATOM 1578 C CA . PRO A 1 192 ? 16.581 7.386 -7.148 1.00 86.81 192 PRO A CA 1
ATOM 1579 C C . PRO A 1 192 ? 17.261 6.235 -7.903 1.00 86.81 192 PRO A C 1
ATOM 1581 O O . PRO A 1 192 ? 16.610 5.533 -8.673 1.00 86.81 192 PRO A O 1
ATOM 1584 N N . THR A 1 193 ? 18.550 6.008 -7.654 1.00 86.00 193 THR A N 1
ATOM 1585 C CA . THR A 1 193 ? 19.337 4.920 -8.252 1.00 86.00 193 THR A CA 1
ATOM 1586 C C . THR A 1 193 ? 18.894 3.540 -7.771 1.00 86.00 193 THR A C 1
ATOM 1588 O O . THR A 1 193 ? 18.832 2.608 -8.572 1.00 86.00 193 THR A O 1
ATOM 1591 N N . ASP A 1 194 ? 18.532 3.399 -6.496 1.00 82.31 194 ASP A N 1
ATOM 1592 C CA . ASP A 1 194 ? 18.019 2.142 -5.946 1.00 82.31 194 ASP A CA 1
ATOM 1593 C C . ASP A 1 194 ? 16.631 1.826 -6.497 1.00 82.31 194 ASP A C 1
ATOM 1595 O O . ASP A 1 194 ? 16.351 0.684 -6.864 1.00 82.31 194 ASP A O 1
ATOM 1599 N N . ILE A 1 195 ? 15.775 2.847 -6.621 1.00 80.50 195 ILE A N 1
ATOM 1600 C CA . ILE A 1 195 ? 14.466 2.708 -7.265 1.00 80.50 195 ILE A CA 1
ATOM 1601 C C . ILE A 1 195 ? 14.657 2.281 -8.725 1.00 80.50 195 ILE A C 1
ATOM 1603 O O . ILE A 1 195 ? 14.025 1.323 -9.157 1.00 80.50 195 ILE A O 1
ATOM 1607 N N . ALA A 1 196 ? 15.557 2.928 -9.469 1.00 81.12 196 ALA A N 1
ATOM 1608 C CA . ALA A 1 196 ? 15.827 2.590 -10.864 1.00 81.12 196 ALA A CA 1
ATOM 1609 C C . ALA A 1 196 ? 16.293 1.132 -11.027 1.00 81.12 196 ALA A C 1
ATOM 1611 O O . ALA A 1 196 ? 15.714 0.395 -11.824 1.00 81.12 196 ALA A O 1
ATOM 1612 N N . LYS A 1 197 ? 17.263 0.674 -10.219 1.00 77.31 197 LYS A N 1
ATOM 1613 C CA . LYS A 1 197 ? 17.727 -0.729 -10.226 1.00 77.31 197 LYS A CA 1
ATOM 1614 C C . LYS A 1 197 ? 16.590 -1.711 -9.951 1.00 77.31 197 LYS A C 1
ATOM 1616 O O . LYS A 1 197 ? 16.501 -2.751 -10.599 1.00 77.31 197 LYS A O 1
ATOM 1621 N N . GLN A 1 198 ? 15.715 -1.381 -9.001 1.00 74.31 198 GLN A N 1
ATOM 1622 C CA . GLN A 1 198 ? 14.547 -2.205 -8.688 1.00 74.31 198 GLN A CA 1
ATOM 1623 C C . GLN A 1 198 ? 13.549 -2.264 -9.848 1.00 74.31 198 GLN A C 1
ATOM 1625 O O . GLN A 1 198 ? 12.972 -3.323 -10.076 1.00 74.31 198 GLN A O 1
ATOM 1630 N N . VAL A 1 199 ? 13.344 -1.159 -10.570 1.00 72.00 199 VAL A N 1
ATOM 1631 C CA . VAL A 1 199 ? 12.473 -1.113 -11.755 1.00 72.00 199 VAL A CA 1
ATOM 1632 C C . VAL A 1 199 ? 13.082 -1.948 -12.891 1.00 72.00 199 VAL A C 1
ATOM 1634 O O . VAL A 1 199 ? 12.397 -2.809 -13.438 1.00 72.00 199 VAL A O 1
ATOM 1637 N N . GLY A 1 200 ? 14.376 -1.776 -13.188 1.00 69.12 200 GLY A N 1
ATOM 1638 C CA . GLY A 1 200 ? 15.073 -2.519 -14.249 1.00 69.12 200 GLY A CA 1
ATOM 1639 C C . GLY A 1 200 ? 15.144 -4.030 -14.009 1.00 69.12 200 GLY A C 1
ATOM 1640 O O . GLY A 1 200 ? 14.910 -4.816 -14.921 1.00 69.12 200 GLY A O 1
ATOM 1641 N N . GLY A 1 201 ? 15.374 -4.467 -12.766 1.00 65.56 201 GLY A N 1
ATOM 1642 C CA . GLY A 1 201 ? 15.450 -5.894 -12.422 1.00 65.56 201 GLY A CA 1
ATOM 1643 C C . GLY A 1 201 ? 14.111 -6.643 -12.412 1.00 65.56 201 GLY A C 1
ATOM 1644 O O . GLY A 1 201 ? 14.100 -7.848 -12.167 1.00 65.56 201 GLY A O 1
ATOM 1645 N N . ARG A 1 202 ? 12.980 -5.955 -12.621 1.00 63.81 202 ARG A N 1
ATOM 1646 C CA . ARG A 1 202 ? 11.627 -6.523 -12.468 1.00 63.81 202 ARG A CA 1
ATOM 1647 C C . ARG A 1 202 ? 10.819 -6.582 -13.763 1.00 63.81 202 ARG A C 1
ATOM 1649 O O . ARG A 1 202 ? 9.646 -6.929 -13.711 1.00 63.81 202 ARG A O 1
ATOM 1656 N N . GLY A 1 203 ? 11.439 -6.290 -14.908 1.00 58.56 203 GLY A N 1
ATOM 1657 C CA . GLY A 1 203 ? 10.794 -6.427 -16.220 1.00 58.56 203 GLY A CA 1
ATOM 1658 C C . GLY A 1 203 ? 9.689 -5.402 -16.482 1.00 58.56 203 GLY A C 1
ATOM 1659 O O . GLY A 1 203 ? 8.802 -5.646 -17.294 1.00 58.56 203 GLY A O 1
ATOM 1660 N N . LEU A 1 204 ? 9.727 -4.264 -15.788 1.00 64.44 204 LEU A N 1
ATOM 1661 C CA . LEU A 1 204 ? 8.858 -3.139 -16.100 1.00 64.44 204 LEU A CA 1
ATOM 1662 C C . LEU A 1 204 ? 9.196 -2.519 -17.439 1.00 64.44 204 LEU A C 1
ATOM 1664 O O . LEU A 1 204 ? 10.366 -2.420 -17.802 1.00 64.44 204 LEU A O 1
ATOM 1668 N N . ASP A 1 205 ? 8.169 -1.979 -18.089 1.00 74.50 205 ASP A N 1
ATOM 1669 C CA . ASP A 1 205 ? 8.375 -1.037 -19.177 1.00 74.50 205 ASP A CA 1
ATOM 1670 C C . ASP A 1 205 ? 9.018 0.252 -18.632 1.00 74.50 205 ASP A C 1
ATOM 1672 O O . ASP A 1 205 ? 8.354 1.151 -18.096 1.00 74.50 205 ASP A O 1
ATOM 1676 N N . LEU A 1 206 ? 10.347 0.307 -18.753 1.00 79.31 206 LEU A N 1
ATOM 1677 C CA . LEU A 1 206 ? 11.182 1.427 -18.330 1.00 79.31 206 LEU A CA 1
ATOM 1678 C C . LEU A 1 206 ? 10.767 2.722 -19.027 1.00 79.31 206 LEU A C 1
ATOM 1680 O O . LEU A 1 206 ? 10.809 3.785 -18.403 1.00 79.31 206 LEU A O 1
ATOM 1684 N N . HIS A 1 207 ? 10.301 2.637 -20.276 1.00 82.62 207 HIS A N 1
ATOM 1685 C CA . HIS A 1 207 ? 9.895 3.802 -21.045 1.00 82.62 207 HIS A CA 1
ATOM 1686 C C . HIS A 1 207 ? 8.614 4.427 -20.478 1.00 82.62 207 HIS A C 1
ATOM 1688 O O . HIS A 1 207 ? 8.584 5.626 -20.182 1.00 82.62 207 HIS A O 1
ATOM 1694 N N . SER A 1 208 ? 7.583 3.612 -20.225 1.00 80.88 208 SER A N 1
ATOM 1695 C CA . SER A 1 208 ? 6.344 4.075 -19.582 1.00 80.88 208 SER A CA 1
ATOM 1696 C C . SER A 1 208 ? 6.587 4.645 -18.184 1.00 80.88 208 SER A C 1
ATOM 1698 O O . SER A 1 208 ? 6.034 5.695 -17.835 1.00 80.88 208 SER A O 1
ATOM 1700 N N . PHE A 1 209 ? 7.451 4.006 -17.386 1.00 83.19 209 PHE A N 1
ATOM 1701 C CA . PHE A 1 209 ? 7.808 4.510 -16.059 1.00 83.19 209 PHE A CA 1
ATOM 1702 C C . PHE A 1 209 ? 8.518 5.867 -16.139 1.00 83.19 209 PHE A C 1
ATOM 1704 O O . PHE A 1 209 ? 8.134 6.815 -15.450 1.00 83.19 209 PHE A O 1
ATOM 1711 N N . GLN A 1 210 ? 9.523 5.991 -17.010 1.00 87.31 210 GLN A N 1
ATOM 1712 C CA . GLN A 1 210 ? 10.253 7.239 -17.215 1.00 87.31 210 GLN A CA 1
ATOM 1713 C C . GLN A 1 210 ? 9.309 8.369 -17.652 1.00 87.31 210 GLN A C 1
ATOM 1715 O O . GLN A 1 210 ? 9.325 9.450 -17.056 1.00 87.31 210 GLN A O 1
ATOM 1720 N N . ALA A 1 211 ? 8.428 8.110 -18.624 1.00 87.19 211 ALA A N 1
ATOM 1721 C CA . ALA A 1 211 ? 7.448 9.083 -19.103 1.00 87.19 211 ALA A CA 1
ATOM 1722 C C . ALA A 1 211 ? 6.495 9.554 -17.989 1.00 87.19 211 ALA A C 1
ATOM 1724 O O . ALA A 1 211 ? 6.188 10.753 -17.887 1.00 87.19 211 ALA A O 1
ATOM 1725 N N . ALA A 1 212 ? 6.062 8.638 -17.117 1.00 88.38 212 ALA A N 1
ATOM 1726 C CA . ALA A 1 212 ? 5.235 8.957 -15.958 1.00 88.38 212 ALA A CA 1
ATOM 1727 C C . ALA A 1 212 ? 5.958 9.885 -14.980 1.00 88.38 212 ALA A C 1
ATOM 1729 O O . ALA A 1 212 ? 5.420 10.927 -14.592 1.00 88.38 2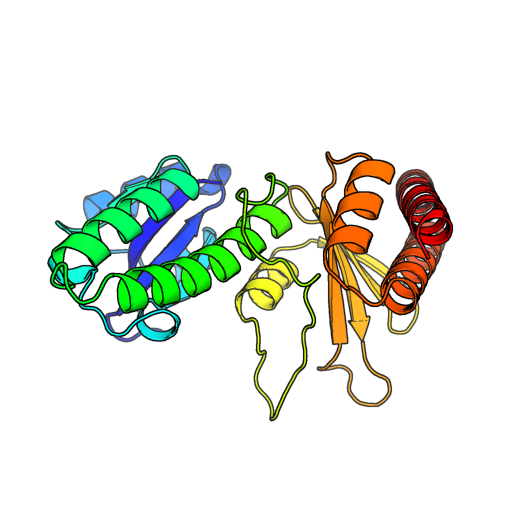12 ALA A O 1
ATOM 1730 N N . VAL A 1 213 ? 7.195 9.541 -14.622 1.00 91.56 213 VAL A N 1
ATOM 1731 C CA . VAL A 1 213 ? 8.011 10.302 -13.672 1.00 91.56 213 VAL A CA 1
ATOM 1732 C C . VAL A 1 213 ? 8.326 11.702 -14.207 1.00 91.56 213 VAL A C 1
ATOM 1734 O O . VAL A 1 213 ? 8.127 12.686 -13.489 1.00 91.56 213 VAL A O 1
ATOM 1737 N N . SER A 1 214 ? 8.712 11.830 -15.479 1.00 94.25 214 SER A N 1
ATOM 1738 C CA . SER A 1 214 ? 8.948 13.129 -16.125 1.00 94.25 214 SER A CA 1
ATOM 1739 C C . SER A 1 214 ? 7.683 13.989 -16.190 1.00 94.25 214 SER A C 1
ATOM 1741 O O . SER A 1 214 ? 7.727 15.207 -16.000 1.00 94.25 214 SER A O 1
ATOM 1743 N N . SER A 1 215 ? 6.522 13.382 -16.434 1.00 94.56 215 SER A N 1
ATOM 1744 C CA . SER A 1 215 ? 5.249 14.111 -16.439 1.00 94.56 215 SER A CA 1
ATOM 1745 C C . SER A 1 215 ? 4.827 14.545 -15.032 1.00 94.56 215 SER A C 1
ATOM 1747 O O . SER A 1 215 ? 4.367 15.675 -14.855 1.00 94.56 215 SER A O 1
ATOM 1749 N N . GLY A 1 216 ? 5.073 13.708 -14.020 1.00 94.38 216 GLY A N 1
ATOM 1750 C CA . GLY A 1 216 ? 4.901 14.062 -12.611 1.00 94.38 216 GLY A CA 1
ATOM 1751 C C . GLY A 1 216 ? 5.797 15.227 -12.183 1.00 94.38 216 GLY A C 1
ATOM 1752 O O . GLY A 1 216 ? 5.320 16.159 -11.534 1.00 94.38 216 GLY A O 1
ATOM 1753 N N . ALA A 1 217 ? 7.063 15.242 -12.612 1.00 96.56 217 ALA A N 1
ATOM 1754 C CA . ALA A 1 217 ? 7.981 16.351 -12.347 1.00 96.56 217 ALA A CA 1
ATOM 1755 C C . ALA A 1 217 ? 7.464 17.678 -12.928 1.00 96.56 217 ALA A C 1
ATOM 1757 O O . ALA A 1 217 ? 7.412 18.692 -12.229 1.00 96.56 217 ALA A O 1
ATOM 1758 N N . ARG A 1 218 ? 6.975 17.665 -14.177 1.00 96.81 218 ARG A N 1
ATOM 1759 C CA . ARG A 1 218 ? 6.357 18.844 -14.813 1.00 96.81 218 ARG A CA 1
ATOM 1760 C C . ARG A 1 218 ? 5.122 19.340 -14.056 1.00 96.81 218 ARG A C 1
ATOM 1762 O O . ARG A 1 218 ? 4.945 20.553 -13.905 1.00 96.81 218 ARG A O 1
ATOM 1769 N N . ALA A 1 219 ? 4.278 18.428 -13.567 1.00 97.00 219 ALA A N 1
ATOM 1770 C CA . ALA A 1 219 ? 3.124 18.782 -12.741 1.00 97.00 219 ALA A CA 1
ATOM 1771 C C . ALA A 1 219 ? 3.560 19.462 -11.430 1.00 97.00 219 ALA A C 1
ATOM 1773 O O . ALA A 1 219 ? 3.018 20.508 -11.077 1.00 97.00 219 ALA A O 1
ATOM 1774 N N . LEU A 1 220 ? 4.580 18.927 -10.752 1.00 97.44 220 LEU A N 1
ATOM 1775 C CA . LEU A 1 220 ? 5.121 19.498 -9.514 1.00 97.44 220 LEU A CA 1
ATOM 1776 C C . LEU A 1 220 ? 5.761 20.875 -9.720 1.00 97.44 220 LEU A C 1
ATOM 1778 O O . LEU A 1 220 ? 5.506 21.771 -8.916 1.00 97.44 220 LEU A O 1
ATOM 1782 N N . ARG A 1 221 ? 6.526 21.084 -10.804 1.00 97.31 221 ARG A N 1
ATOM 1783 C CA . ARG A 1 221 ? 7.057 22.417 -11.154 1.00 97.31 221 ARG A CA 1
ATOM 1784 C C . ARG A 1 221 ? 5.928 23.430 -11.322 1.00 97.31 221 ARG A C 1
ATOM 1786 O O . ARG A 1 221 ? 5.972 24.500 -10.727 1.00 97.31 221 ARG A O 1
ATOM 1793 N N . SER A 1 222 ? 4.890 23.054 -12.070 1.00 96.25 222 SER A N 1
ATOM 1794 C CA . SER A 1 222 ? 3.715 23.910 -12.309 1.00 96.25 222 SER A CA 1
ATOM 1795 C C . SER A 1 222 ? 2.959 24.242 -11.017 1.00 96.25 222 SER A C 1
ATOM 1797 O O . SER A 1 222 ? 2.348 25.298 -10.916 1.00 96.25 222 SER A O 1
ATOM 1799 N N . ALA A 1 223 ? 3.017 23.353 -10.024 1.00 96.81 223 ALA A N 1
ATOM 1800 C CA . ALA A 1 223 ? 2.409 23.530 -8.709 1.00 96.81 223 ALA A CA 1
ATOM 1801 C C . ALA A 1 223 ? 3.335 24.217 -7.680 1.00 96.81 223 ALA A C 1
ATOM 1803 O O . ALA A 1 223 ? 3.025 24.212 -6.489 1.00 96.81 223 ALA A O 1
ATOM 1804 N N . GLY A 1 224 ? 4.487 24.759 -8.099 1.00 97.00 224 GLY A N 1
ATOM 1805 C CA . GLY A 1 224 ? 5.422 25.454 -7.208 1.00 97.00 224 GLY A CA 1
ATOM 1806 C C . GLY A 1 224 ? 6.189 24.532 -6.252 1.00 97.00 224 GLY A C 1
ATOM 1807 O O . GLY A 1 224 ? 6.522 24.937 -5.141 1.00 97.00 224 GLY A O 1
ATOM 1808 N N . ARG A 1 225 ? 6.461 23.279 -6.647 1.00 96.81 225 ARG A N 1
ATOM 1809 C CA . ARG A 1 225 ? 7.207 22.293 -5.836 1.00 96.81 225 ARG A CA 1
ATOM 1810 C C . ARG A 1 225 ? 8.517 21.839 -6.506 1.00 96.81 225 ARG A C 1
ATOM 1812 O O . ARG A 1 225 ? 8.639 20.665 -6.861 1.00 96.81 225 ARG A O 1
ATOM 1819 N N . PRO A 1 226 ? 9.502 22.742 -6.680 1.00 95.69 226 PRO A N 1
ATOM 1820 C CA . PRO A 1 226 ? 10.717 22.474 -7.457 1.00 95.69 226 PRO A CA 1
ATOM 1821 C C . PRO A 1 226 ? 11.592 21.358 -6.873 1.00 95.69 226 PRO A C 1
ATOM 1823 O O . PRO A 1 226 ? 12.001 20.472 -7.613 1.00 95.69 226 PRO A O 1
ATOM 1826 N N . SER A 1 227 ? 11.789 21.307 -5.553 1.00 94.62 227 SER A N 1
ATOM 1827 C CA . SER A 1 227 ? 12.642 20.287 -4.916 1.00 94.62 227 SER A CA 1
ATOM 1828 C C . SER A 1 227 ? 12.140 18.851 -5.126 1.00 94.62 227 SER A C 1
ATOM 1830 O O . SER A 1 227 ? 12.921 17.922 -5.336 1.00 94.62 227 SER A O 1
ATOM 1832 N N . LEU A 1 228 ? 10.817 18.650 -5.110 1.00 93.81 228 LEU A N 1
ATOM 1833 C CA . LEU A 1 228 ? 10.213 17.350 -5.412 1.00 93.81 228 LEU A CA 1
ATOM 1834 C C . LEU A 1 228 ? 10.294 17.023 -6.905 1.00 93.81 228 LEU A C 1
ATOM 1836 O O . LEU A 1 228 ? 10.522 15.865 -7.258 1.00 93.81 228 LEU A O 1
ATOM 1840 N N . ALA A 1 229 ? 10.130 18.024 -7.774 1.00 96.50 229 ALA A N 1
ATOM 1841 C CA . ALA A 1 229 ? 10.290 17.843 -9.212 1.00 96.50 229 ALA A CA 1
ATOM 1842 C C . ALA A 1 229 ? 11.718 17.406 -9.570 1.00 96.50 229 ALA A C 1
ATOM 1844 O O . ALA A 1 229 ? 11.881 16.413 -10.272 1.00 96.50 229 ALA A O 1
ATOM 1845 N N . GLU A 1 230 ? 12.737 18.058 -9.007 1.00 96.31 230 GLU A N 1
ATOM 1846 C CA . GLU A 1 230 ? 14.151 17.702 -9.190 1.00 96.31 230 GLU A CA 1
ATOM 1847 C C . GLU A 1 230 ? 14.452 16.273 -8.724 1.00 96.31 230 GLU A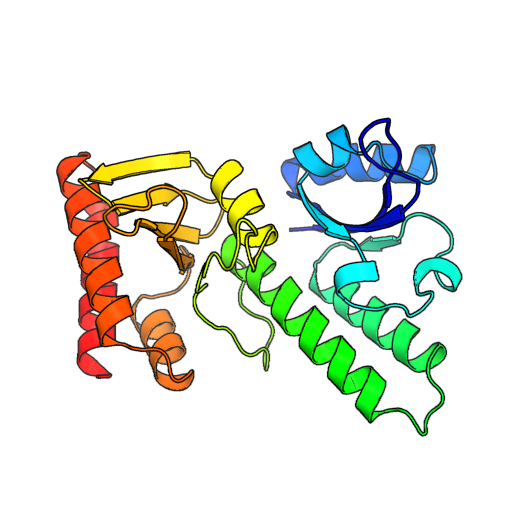 C 1
ATOM 1849 O O . GLU A 1 230 ? 15.220 15.542 -9.350 1.00 96.31 230 GLU A O 1
ATOM 1854 N N . ARG A 1 231 ? 13.823 15.820 -7.631 1.00 94.12 231 ARG A N 1
ATOM 1855 C CA . ARG A 1 231 ? 13.941 14.423 -7.192 1.00 94.12 231 ARG A CA 1
ATOM 1856 C C . ARG A 1 231 ? 13.367 13.449 -8.226 1.00 94.12 231 ARG A C 1
ATOM 1858 O O . ARG A 1 231 ? 13.988 12.419 -8.481 1.00 94.12 231 ARG A O 1
ATOM 1865 N N . LEU A 1 232 ? 12.197 13.743 -8.796 1.00 93.75 232 LEU A N 1
ATOM 1866 C CA . LEU A 1 232 ? 11.610 12.908 -9.847 1.00 93.75 232 LEU A CA 1
ATOM 1867 C C . LEU A 1 232 ? 12.446 12.945 -11.133 1.00 93.75 232 LEU A C 1
ATOM 1869 O O . LEU A 1 232 ? 12.648 11.909 -11.751 1.00 93.75 232 LEU A O 1
ATOM 1873 N N . GLU A 1 233 ? 13.005 14.091 -11.504 1.00 94.88 233 GLU A N 1
ATOM 1874 C CA . GLU A 1 233 ? 13.895 14.208 -12.666 1.00 94.88 233 GLU A CA 1
ATOM 1875 C C . GLU A 1 233 ? 15.166 13.368 -12.504 1.00 94.88 233 GLU A C 1
ATOM 1877 O O . GLU A 1 233 ? 15.529 12.633 -13.421 1.00 94.88 233 GLU A O 1
ATOM 1882 N N . ARG A 1 234 ? 15.785 13.377 -11.314 1.00 94.88 234 ARG A N 1
ATOM 1883 C CA . ARG A 1 234 ? 16.913 12.481 -11.001 1.00 94.88 234 ARG A CA 1
ATOM 1884 C C . ARG A 1 234 ? 16.539 11.005 -11.125 1.00 94.88 234 ARG A C 1
ATOM 1886 O O . ARG A 1 234 ? 17.343 10.214 -11.606 1.00 94.88 234 ARG A O 1
ATOM 1893 N N . LEU A 1 235 ? 15.323 10.632 -10.724 1.00 92.56 235 LEU A N 1
ATOM 1894 C CA . LEU A 1 235 ? 14.819 9.270 -10.907 1.00 92.56 235 LEU A CA 1
ATOM 1895 C C . LEU A 1 235 ? 14.619 8.924 -12.385 1.00 92.56 235 LEU A C 1
ATOM 1897 O O . LEU A 1 235 ? 15.063 7.865 -12.814 1.00 92.56 235 LEU A O 1
ATOM 1901 N N . ALA A 1 236 ? 14.005 9.809 -13.170 1.00 91.06 236 ALA A N 1
ATOM 1902 C CA . ALA A 1 236 ? 13.835 9.595 -14.605 1.00 91.06 236 ALA A CA 1
ATOM 1903 C C . ALA A 1 236 ? 15.190 9.436 -15.319 1.00 91.06 236 ALA A C 1
ATOM 1905 O O . ALA A 1 236 ? 15.330 8.557 -16.165 1.00 91.06 236 ALA A O 1
ATOM 1906 N N . ALA A 1 237 ? 16.197 10.230 -14.939 1.00 92.00 237 ALA A N 1
ATOM 1907 C CA . ALA A 1 237 ? 17.557 10.111 -15.461 1.00 92.00 237 ALA A CA 1
ATOM 1908 C C . ALA A 1 237 ? 18.224 8.783 -15.061 1.00 92.00 237 ALA A C 1
ATOM 1910 O O . ALA A 1 237 ? 18.820 8.121 -15.904 1.00 92.00 237 ALA A O 1
ATOM 1911 N N . ALA A 1 238 ? 18.084 8.359 -13.801 1.00 90.50 238 ALA A N 1
ATOM 1912 C CA . ALA A 1 238 ? 18.624 7.082 -13.336 1.00 90.50 238 ALA A CA 1
ATOM 1913 C C . ALA A 1 238 ? 17.998 5.879 -14.061 1.00 90.50 238 ALA A C 1
ATOM 1915 O O . ALA A 1 238 ? 18.695 4.915 -14.358 1.00 90.50 238 ALA A O 1
ATOM 1916 N N . VAL A 1 239 ? 16.698 5.940 -14.366 1.00 86.56 239 VAL A N 1
ATOM 1917 C CA . VAL A 1 239 ? 15.992 4.908 -15.143 1.00 86.56 239 VAL A CA 1
ATOM 1918 C C . VAL A 1 239 ? 16.459 4.886 -16.597 1.00 86.56 239 VAL A C 1
ATOM 1920 O O . VAL A 1 239 ? 16.662 3.805 -17.134 1.00 86.56 239 VAL A O 1
ATOM 1923 N N . ALA A 1 240 ? 16.691 6.051 -17.209 1.00 87.12 240 ALA A N 1
ATOM 1924 C CA . ALA A 1 240 ? 17.164 6.152 -18.591 1.00 87.12 240 ALA A CA 1
ATOM 1925 C C . ALA A 1 240 ? 18.529 5.483 -18.821 1.00 87.12 240 ALA A C 1
ATOM 1927 O O . ALA A 1 240 ? 18.793 5.005 -19.912 1.00 87.12 240 ALA A O 1
ATOM 1928 N N . ILE A 1 241 ? 19.391 5.443 -17.800 1.00 87.88 241 ILE A N 1
ATOM 1929 C CA . ILE A 1 241 ? 20.701 4.769 -17.863 1.00 87.88 241 ILE A CA 1
ATOM 1930 C C . ILE A 1 241 ? 20.551 3.236 -17.907 1.00 87.88 241 ILE A C 1
ATOM 1932 O O . ILE A 1 241 ? 21.464 2.542 -18.344 1.00 87.88 241 ILE A O 1
ATOM 1936 N N . LEU A 1 242 ? 19.426 2.703 -17.421 1.00 77.62 242 LEU A N 1
ATOM 1937 C CA . LEU A 1 242 ? 19.163 1.263 -17.344 1.00 77.62 242 LEU A CA 1
ATOM 1938 C C . LEU A 1 242 ? 18.366 0.712 -18.537 1.00 77.62 242 LEU A C 1
ATOM 1940 O O . LEU A 1 242 ? 18.208 -0.506 -18.610 1.00 77.62 242 LEU A O 1
ATOM 1944 N N . ALA A 1 243 ? 17.823 1.585 -19.390 1.00 69.38 243 ALA A N 1
ATOM 1945 C CA . ALA A 1 243 ? 17.012 1.243 -20.561 1.00 69.38 243 ALA A CA 1
ATOM 1946 C C . ALA A 1 243 ? 17.881 1.123 -21.817 1.00 69.38 243 ALA A C 1
ATOM 1948 O O . ALA A 1 243 ? 17.585 0.222 -22.631 1.00 69.38 243 ALA A O 1
#

Foldseek 3Di:
DKWKWFFEDDPVDDTFTKIADFDPVLVVVQVVQQVVPLHYYPVSSLVGGFIDTVVVLDPQPLVVVDPGMDIGPDLVVVLVSSLVSVPVSDDPVVVVVSVSSSLSSLQLSQVLCLLQQHHGDPPHQDDQFQQADDPNDGPRSRVVSQQVVWDFQFDDDQWTWTDHNFWIKIWGADPPGSVHTGIGIGGNPDQLLVVLVVCLVRPDPLVVQLVSLQVNLVRCVVSVNNVVSVRSVSNSVSNVVSD